Protein AF-0000000077865942 (afdb_homodimer)

Solvent-accessible surface area (backbone atoms only — not comparable to full-atom values): 15542 Å² total; per-residue (Å²): 122,74,64,60,64,56,53,68,54,56,72,50,73,40,56,52,68,50,48,70,41,84,55,58,48,69,40,52,70,56,39,45,49,36,36,54,62,50,52,51,47,50,51,50,49,53,51,40,46,70,75,26,71,81,25,15,29,37,36,20,41,37,56,70,21,42,73,45,50,44,43,92,43,74,46,62,40,40,76,58,32,48,61,47,18,65,58,27,64,72,38,56,82,53,40,72,39,80,77,55,6,34,65,48,54,28,34,38,51,47,66,35,53,50,46,32,49,53,42,53,55,67,40,89,78,50,76,50,45,79,35,43,45,68,47,37,60,57,61,42,46,77,77,81,123,122,75,64,61,63,57,54,68,56,57,70,50,72,40,55,53,72,49,48,69,41,83,56,59,48,70,41,51,70,56,42,45,50,37,36,54,62,50,52,50,46,49,53,50,50,52,50,40,46,68,75,26,71,80,26,15,30,37,37,20,42,38,57,70,20,43,74,44,49,44,43,93,44,75,45,62,38,39,78,58,31,48,60,46,19,65,59,28,62,72,37,56,82,52,40,71,39,79,77,55,6,34,64,47,54,30,33,40,54,46,67,36,52,52,49,32,48,52,42,54,54,68,39,90,79,50,76,50,44,80,33,44,44,66,48,38,58,57,61,42,46,77,76,80,126

InterPro domains:
  IPR036291 NAD(P)-binding domain superfamily [SSF51735] (16-135)
  IPR051207 Mitochondrial Complex I NDUFA9 Subunit [PTHR12126] (16-139)

pLDDT: mean 87.63, std 17.22, range [27.77, 98.94]

Radius of gyration: 22.08 Å; Cα contacts (8 Å, |Δi|>4): 457; chains: 2; bounding box: 59×63×53 Å

Organism: Lupinus albus (NCBI:txid3870)

Structure (mmCIF, N/CA/C/O backbone):
data_AF-0000000077865942-model_v1
#
loop_
_entity.id
_entity.type
_entity.pdbx_description
1 polymer 'Putative NAD(P)-binding domain-containing protein'
#
loop_
_atom_site.group_PDB
_atom_site.id
_atom_site.type_symbol
_atom_site.label_atom_id
_atom_site.label_alt_id
_atom_site.label_comp_id
_atom_site.label_asym_id
_atom_site.label_entity_id
_atom_site.label_seq_id
_atom_site.pdbx_PDB_ins_code
_atom_site.Cartn_x
_atom_site.Cartn_y
_atom_site.Cartn_z
_atom_site.occupancy
_atom_site.B_iso_or_equiv
_atom_site.auth_seq_id
_atom_site.auth_comp_id
_atom_site.auth_asym_id
_atom_site.auth_atom_id
_atom_site.pdbx_PDB_model_num
ATOM 1 N N . MET A 1 1 ? 36.188 -4.43 26.156 1 27.77 1 MET A N 1
ATOM 2 C CA . MET A 1 1 ? 36.219 -4.73 24.734 1 27.77 1 MET A CA 1
ATOM 3 C C . MET A 1 1 ? 35.031 -5.602 24.344 1 27.77 1 MET A C 1
ATOM 5 O O . MET A 1 1 ? 34.688 -5.73 23.156 1 27.77 1 MET A O 1
ATOM 9 N N . THR A 1 2 ? 34.656 -6.656 25.062 1 35.38 2 THR A N 1
ATOM 10 C CA . THR A 1 2 ? 33.5 -7.504 24.891 1 35.38 2 THR A CA 1
ATOM 11 C C . THR A 1 2 ? 32.219 -6.672 24.953 1 35.38 2 THR A C 1
ATOM 13 O O . THR A 1 2 ? 31.188 -7.051 24.391 1 35.38 2 THR A O 1
ATOM 16 N N . ASP A 1 3 ? 32.156 -5.637 25.766 1 38.84 3 ASP A N 1
ATOM 17 C CA . ASP A 1 3 ? 30.922 -4.871 26 1 38.84 3 ASP A CA 1
ATOM 18 C C . ASP A 1 3 ? 30.484 -4.117 24.75 1 38.84 3 ASP A C 1
ATOM 20 O O . ASP A 1 3 ? 29.312 -3.756 24.625 1 38.84 3 ASP A O 1
ATOM 24 N N . GLY A 1 4 ? 31.359 -3.623 23.906 1 36.22 4 GLY A N 1
ATOM 25 C CA . GLY A 1 4 ? 30.984 -2.859 22.734 1 36.22 4 GLY A CA 1
ATOM 26 C C . GLY A 1 4 ? 30.203 -3.67 21.719 1 36.22 4 GLY A C 1
ATOM 27 O O . GLY A 1 4 ? 29.5 -3.109 20.875 1 36.22 4 GLY A O 1
ATOM 28 N N . CYS A 1 5 ? 30.578 -4.941 21.359 1 39.78 5 CYS A N 1
ATOM 29 C CA . CYS A 1 5 ? 29.781 -5.777 20.469 1 39.78 5 CYS A CA 1
ATOM 30 C C . CYS A 1 5 ? 28.375 -5.988 21.031 1 39.78 5 CYS A C 1
ATOM 32 O O . CYS A 1 5 ? 27.422 -6.148 20.281 1 39.78 5 CYS A O 1
ATOM 34 N N . GLN A 1 6 ? 28.172 -6.211 22.375 1 37.69 6 GLN A N 1
ATOM 35 C CA . GLN A 1 6 ? 26.844 -6.363 22.953 1 37.69 6 GLN A CA 1
ATOM 36 C C . GLN A 1 6 ? 26.016 -5.086 22.797 1 37.69 6 GLN A C 1
ATOM 38 O O . GLN A 1 6 ? 24.797 -5.141 22.625 1 37.69 6 GLN A O 1
ATOM 43 N N . SER A 1 7 ? 26.516 -3.881 22.922 1 39.06 7 SER A N 1
ATOM 44 C CA . SER A 1 7 ? 25.781 -2.625 22.875 1 39.06 7 SER A CA 1
ATOM 45 C C . SER A 1 7 ? 25.312 -2.32 21.453 1 39.06 7 SER A C 1
ATOM 47 O O . SER A 1 7 ? 24.203 -1.825 21.25 1 39.06 7 SER A O 1
ATOM 49 N N . GLN A 1 8 ? 26.281 -2.361 20.391 1 38.66 8 GLN A N 1
ATOM 50 C CA . GLN A 1 8 ? 25.719 -2.127 19.062 1 38.66 8 GLN A CA 1
ATOM 51 C C . GLN A 1 8 ? 24.688 -3.189 18.688 1 38.66 8 GLN A C 1
ATOM 53 O O . GLN A 1 8 ? 24 -3.07 17.672 1 38.66 8 GLN A O 1
ATOM 58 N N . LYS A 1 9 ? 24.859 -4.355 19.078 1 41.69 9 LYS A N 1
ATOM 59 C CA . LYS A 1 9 ? 23.891 -5.434 18.969 1 41.69 9 LYS A CA 1
ATOM 60 C C . LYS A 1 9 ? 22.516 -4.996 19.484 1 41.69 9 LYS A C 1
ATOM 62 O O . LYS A 1 9 ? 21.484 -5.5 19.031 1 41.69 9 LYS A O 1
ATOM 67 N N . LEU A 1 10 ? 22.438 -4.332 20.609 1 42.84 10 LEU A N 1
ATOM 68 C CA . LEU A 1 10 ? 21.172 -4.039 21.281 1 42.84 10 LEU A CA 1
ATOM 69 C C . LEU A 1 10 ? 20.281 -3.172 20.391 1 42.84 10 LEU A C 1
ATOM 71 O O . LEU A 1 10 ? 19.062 -3.318 20.406 1 42.84 10 LEU A O 1
ATOM 75 N N . ASN A 1 11 ? 20.875 -2.078 19.75 1 45.16 11 ASN A N 1
ATOM 76 C CA . ASN A 1 11 ? 19.922 -1.113 19.203 1 45.16 11 ASN A CA 1
ATOM 77 C C . ASN A 1 11 ? 19.312 -1.601 17.891 1 45.16 11 ASN A C 1
ATOM 79 O O . ASN A 1 11 ? 18.625 -0.844 17.203 1 45.16 11 ASN A O 1
ATOM 83 N N . CYS A 1 12 ? 19.969 -2.574 17.281 1 52.22 12 CYS A N 1
ATOM 84 C CA . CYS A 1 12 ? 19.281 -3.143 16.125 1 52.22 12 CYS A CA 1
ATOM 85 C C . CYS A 1 12 ? 18 -3.852 16.547 1 52.22 12 CYS A C 1
ATOM 87 O O . CYS A 1 12 ? 18 -5.059 16.797 1 52.22 12 CYS A O 1
ATOM 89 N N . PHE A 1 13 ? 17.094 -3.209 17.047 1 53 13 PHE A N 1
ATOM 90 C CA . PHE A 1 13 ? 15.836 -3.705 17.609 1 53 13 PHE A CA 1
ATOM 91 C C . PHE A 1 13 ? 15.117 -4.613 16.625 1 53 13 PHE A C 1
ATOM 93 O O . PHE A 1 13 ? 14.672 -5.703 16.984 1 53 13 PHE A O 1
ATOM 100 N N . MET A 1 14 ? 14.992 -4.16 15.352 1 62.06 14 MET A N 1
ATOM 101 C CA . MET A 1 14 ? 14.219 -5.059 14.5 1 62.06 14 MET A CA 1
ATOM 102 C C . MET A 1 14 ? 15.008 -5.422 13.242 1 62.06 14 MET A C 1
ATOM 104 O O . MET A 1 14 ? 15.258 -4.562 12.391 1 62.06 14 MET A O 1
ATOM 108 N N . CYS A 1 15 ? 15.703 -6.422 13.297 1 77.31 15 CYS A N 1
ATOM 109 C CA . CYS A 1 15 ? 16.344 -6.984 12.117 1 77.31 15 CYS A CA 1
ATOM 110 C C . CYS A 1 15 ? 15.305 -7.625 11.195 1 77.31 15 CYS A C 1
ATOM 112 O O . CYS A 1 15 ? 14.586 -8.547 11.602 1 77.31 15 CYS A O 1
ATOM 114 N N . VAL A 1 16 ? 15.156 -7.02 10.031 1 85.06 16 VAL A N 1
ATOM 115 C CA . VAL A 1 16 ? 14.227 -7.566 9.047 1 85.06 16 VAL A CA 1
ATOM 116 C C . VAL A 1 16 ? 14.977 -8.484 8.086 1 85.06 16 VAL A C 1
ATOM 118 O O . VAL A 1 16 ? 15.805 -8.031 7.293 1 85.06 16 VAL A O 1
ATOM 121 N N . LYS A 1 17 ? 14.719 -9.742 8.141 1 86.94 17 LYS A N 1
ATOM 122 C CA . LYS A 1 17 ? 15.406 -10.742 7.32 1 86.94 17 LYS A CA 1
ATOM 123 C C . LYS A 1 17 ? 14.703 -10.93 5.98 1 86.94 17 LYS A C 1
ATOM 125 O O . LYS A 1 17 ? 15.344 -11.25 4.977 1 86.94 17 LYS A O 1
ATOM 130 N N . ARG A 1 18 ? 13.445 -10.797 6.07 1 93.06 18 ARG A N 1
ATOM 131 C CA . ARG A 1 18 ? 12.641 -10.992 4.871 1 93.06 18 ARG A CA 1
ATOM 132 C C . ARG A 1 18 ? 11.672 -9.836 4.668 1 93.06 18 ARG A C 1
ATOM 134 O O . ARG A 1 18 ? 11.125 -9.297 5.637 1 93.06 18 ARG A O 1
ATOM 141 N N . PHE A 1 19 ? 11.469 -9.438 3.428 1 94.25 19 PHE A N 1
ATOM 142 C CA . PHE A 1 19 ? 10.531 -8.391 3.025 1 94.25 19 PHE A CA 1
ATOM 143 C C . PHE A 1 19 ? 9.68 -8.852 1.85 1 94.25 19 PHE A C 1
ATOM 145 O O . PHE A 1 19 ? 10.203 -9.109 0.761 1 94.25 19 PHE A O 1
ATOM 152 N N . VAL A 1 20 ? 8.383 -8.977 2.105 1 98.25 20 VAL A N 1
ATOM 153 C CA . VAL A 1 20 ? 7.449 -9.406 1.073 1 98.25 20 VAL A CA 1
ATOM 154 C C . VAL A 1 20 ? 6.641 -8.211 0.575 1 98.25 20 VAL A C 1
ATOM 156 O O . VAL A 1 20 ? 6.047 -7.48 1.372 1 98.25 20 VAL A O 1
ATOM 159 N N . TYR A 1 21 ? 6.719 -7.984 -0.693 1 98.69 21 TYR A N 1
ATOM 160 C CA . TYR A 1 21 ? 6.031 -6.871 -1.332 1 98.69 21 TYR A CA 1
ATOM 161 C C . TYR A 1 21 ? 4.984 -7.367 -2.322 1 98.69 21 TYR A C 1
ATOM 163 O O . TYR A 1 21 ? 5.289 -8.172 -3.205 1 98.69 21 TYR A O 1
ATOM 171 N N . ILE A 1 22 ? 3.697 -6.906 -2.094 1 98.75 22 ILE A N 1
ATOM 172 C CA . ILE A 1 22 ? 2.643 -7.219 -3.053 1 98.75 22 ILE A CA 1
ATOM 173 C C . ILE A 1 22 ? 2.658 -6.195 -4.188 1 98.75 22 ILE A C 1
ATOM 175 O O . ILE A 1 22 ? 2.211 -5.059 -4.012 1 98.75 22 ILE A O 1
ATOM 179 N N . SER A 1 23 ? 3.203 -6.527 -5.289 1 98.69 23 SER A N 1
ATOM 180 C CA . SER A 1 23 ? 3.197 -5.738 -6.52 1 98.69 23 SER A CA 1
ATOM 181 C C . SER A 1 23 ? 2 -6.09 -7.395 1 98.69 23 SER A C 1
ATOM 183 O O . SER A 1 23 ? 0.881 -6.238 -6.898 1 98.69 23 SER A O 1
ATOM 185 N N . ALA A 1 24 ? 2.197 -6.027 -8.695 1 98 24 ALA A N 1
ATOM 186 C CA . ALA A 1 24 ? 1.133 -6.332 -9.648 1 98 24 ALA A CA 1
ATOM 187 C C . ALA A 1 24 ? 1.698 -6.957 -10.922 1 98 24 ALA A C 1
ATOM 189 O O . ALA A 1 24 ? 2.828 -6.656 -11.312 1 98 24 ALA A O 1
ATOM 190 N N . ALA A 1 25 ? 0.885 -7.84 -11.5 1 96.25 25 ALA A N 1
ATOM 191 C CA . ALA A 1 25 ? 1.235 -8.336 -12.828 1 96.25 25 ALA A CA 1
ATOM 192 C C . ALA A 1 25 ? 1.258 -7.203 -13.852 1 96.25 25 ALA A C 1
ATOM 194 O O . ALA A 1 25 ? 0.535 -6.215 -13.703 1 96.25 25 ALA A O 1
ATOM 195 N N . ASP A 1 26 ? 2.158 -7.359 -14.773 1 91.81 26 ASP A N 1
ATOM 196 C CA . ASP A 1 26 ? 2.201 -6.441 -15.906 1 91.81 26 ASP A CA 1
ATOM 197 C C . ASP A 1 26 ? 1.139 -6.801 -16.953 1 91.81 26 ASP A C 1
ATOM 199 O O . ASP A 1 26 ? 1.226 -7.844 -17.594 1 91.81 26 ASP A O 1
ATOM 203 N N . PHE A 1 27 ? 0.147 -5.938 -17.125 1 90.19 27 PHE A N 1
ATOM 204 C CA . PHE A 1 27 ? -0.953 -6.234 -18.031 1 90.19 27 PHE A CA 1
ATOM 205 C C . PHE A 1 27 ? -0.735 -5.559 -19.391 1 90.19 27 PHE A C 1
ATOM 207 O O . PHE A 1 27 ? -1.681 -5.383 -20.156 1 90.19 27 PHE A O 1
ATOM 214 N N . GLY A 1 28 ? 0.46 -5.188 -19.609 1 88.06 28 GLY A N 1
ATOM 215 C CA . GLY A 1 28 ? 0.82 -4.652 -20.906 1 88.06 28 GLY A CA 1
ATOM 216 C C . GLY A 1 28 ? 0.218 -3.285 -21.188 1 88.06 28 GLY A C 1
ATOM 217 O O . GLY A 1 28 ? 0.601 -2.297 -20.547 1 88.06 28 GLY A O 1
ATOM 218 N N . VAL A 1 29 ? -0.838 -3.244 -21.969 1 82.75 29 VAL A N 1
ATOM 219 C CA . VAL A 1 29 ? -1.402 -1.982 -22.438 1 82.75 29 VAL A CA 1
ATOM 220 C C . VAL A 1 29 ? -2.053 -1.243 -21.266 1 82.75 29 VAL A C 1
ATOM 222 O O . VAL A 1 29 ? -2.104 -0.011 -21.266 1 82.75 29 VAL A O 1
ATOM 225 N N . ILE A 1 30 ? -2.48 -1.986 -20.312 1 82.31 30 ILE A N 1
ATOM 226 C CA . ILE A 1 30 ? -3.139 -1.395 -19.156 1 82.31 30 ILE A CA 1
ATOM 227 C C . ILE A 1 30 ? -2.145 -0.529 -18.375 1 82.31 30 ILE A C 1
ATOM 229 O O . ILE A 1 30 ? -2.535 0.44 -17.719 1 82.31 30 ILE A O 1
ATOM 233 N N . ASN A 1 31 ? -0.862 -0.82 -18.516 1 85.31 31 ASN A N 1
ATOM 234 C CA . ASN A 1 31 ? 0.176 -0.05 -17.828 1 85.31 31 ASN A CA 1
ATOM 235 C C . ASN A 1 31 ? 0.175 1.409 -18.281 1 85.31 31 ASN A C 1
ATOM 237 O O . ASN A 1 31 ? 0.546 2.299 -17.516 1 85.31 31 ASN A O 1
ATOM 241 N N . TYR A 1 32 ? -0.254 1.572 -19.484 1 83.19 32 TYR A N 1
ATOM 242 C CA . TYR A 1 32 ? -0.287 2.934 -20.016 1 83.19 32 TYR A CA 1
ATOM 243 C C . TYR A 1 32 ? -1.393 3.746 -19.344 1 83.19 32 TYR A C 1
ATOM 245 O O . TYR A 1 32 ? -1.242 4.949 -19.125 1 83.19 32 TYR A O 1
ATOM 253 N N . LEU A 1 33 ? -2.48 3.023 -19.016 1 85.31 33 LEU A N 1
ATOM 254 C CA . LEU A 1 33 ? -3.613 3.693 -18.375 1 85.31 33 LEU A CA 1
ATOM 255 C C . LEU A 1 33 ? -3.299 4.039 -16.922 1 85.31 33 LEU A C 1
ATOM 257 O O . LEU A 1 33 ? -3.768 5.055 -16.406 1 85.31 33 LEU A O 1
ATOM 261 N N . LEU A 1 34 ? -2.424 3.205 -16.359 1 89.94 34 LEU A N 1
ATOM 262 C CA . LEU A 1 34 ? -2.066 3.402 -14.953 1 89.94 34 LEU A CA 1
ATOM 263 C C . LEU A 1 34 ? -0.562 3.596 -14.797 1 89.94 34 LEU A C 1
ATOM 265 O O . LEU A 1 34 ? 0.07 2.938 -13.969 1 89.94 34 LEU A O 1
ATOM 269 N N . GLN A 1 35 ? -0.024 4.496 -15.445 1 88.38 35 GLN A N 1
ATOM 270 C CA . GLN A 1 35 ? 1.42 4.656 -15.578 1 88.38 35 GLN A CA 1
ATOM 271 C C . GLN A 1 35 ? 2.066 4.945 -14.227 1 88.38 35 GLN A C 1
ATOM 273 O O . GLN A 1 35 ? 3.059 4.312 -13.859 1 88.38 35 GLN A O 1
ATOM 278 N N . GLY A 1 36 ? 1.536 5.938 -13.508 1 88 36 GLY A N 1
ATOM 279 C CA . GLY A 1 36 ? 2.094 6.285 -12.211 1 88 36 GLY A CA 1
ATOM 280 C C . GLY A 1 36 ? 2.068 5.137 -11.227 1 88 36 GLY A C 1
ATOM 281 O O . GLY A 1 36 ? 3.021 4.938 -10.469 1 88 36 GLY A O 1
ATOM 282 N N . TYR A 1 37 ? 0.984 4.402 -11.227 1 90.94 37 TYR A N 1
ATOM 283 C CA . TYR A 1 37 ? 0.834 3.234 -10.367 1 90.94 37 TYR A CA 1
ATOM 284 C C . TYR A 1 37 ? 1.918 2.203 -10.656 1 90.94 37 TYR A C 1
ATOM 286 O O . TYR A 1 37 ? 2.633 1.773 -9.75 1 90.94 37 TYR A O 1
ATOM 294 N N . TYR A 1 38 ? 2.154 1.873 -11.891 1 94.38 38 TYR A N 1
ATOM 295 C CA . TYR A 1 38 ? 3.119 0.843 -12.266 1 94.38 38 TYR A CA 1
ATOM 296 C C . TYR A 1 38 ? 4.547 1.342 -12.078 1 94.38 38 TYR A C 1
ATOM 298 O O . TYR A 1 38 ? 5.434 0.578 -11.688 1 94.38 38 TYR A O 1
ATOM 306 N N . GLU A 1 39 ? 4.777 2.611 -12.344 1 92.69 39 GLU A N 1
ATOM 307 C CA . GLU A 1 39 ? 6.094 3.186 -12.086 1 92.69 39 GLU A CA 1
ATOM 308 C C . GLU A 1 39 ? 6.445 3.109 -10.602 1 92.69 39 GLU A C 1
ATOM 310 O O . GLU A 1 39 ? 7.578 2.771 -10.242 1 92.69 39 GLU A O 1
ATOM 315 N N . GLY A 1 40 ? 5.465 3.445 -9.781 1 93.38 40 GLY A N 1
ATOM 316 C CA . GLY A 1 40 ? 5.668 3.348 -8.352 1 93.38 40 GLY A CA 1
ATOM 317 C C . GLY A 1 40 ? 5.941 1.931 -7.879 1 93.38 40 GLY A C 1
ATOM 318 O O . GLY A 1 40 ? 6.855 1.7 -7.082 1 93.38 40 GLY A O 1
ATOM 319 N N . LYS A 1 41 ? 5.199 1.02 -8.359 1 97.19 41 LYS A N 1
ATOM 320 C CA . LYS A 1 41 ? 5.406 -0.379 -8 1 97.19 41 LYS A CA 1
ATOM 321 C C . LYS A 1 41 ? 6.781 -0.864 -8.453 1 97.19 41 LYS A C 1
ATOM 323 O O . LYS A 1 41 ? 7.492 -1.527 -7.691 1 97.19 41 LYS A O 1
ATOM 328 N N . ARG A 1 42 ? 7.254 -0.495 -9.656 1 97.06 42 ARG A N 1
ATOM 329 C CA . ARG A 1 42 ? 8.562 -0.899 -10.164 1 97.06 42 ARG A CA 1
ATOM 330 C C . ARG A 1 42 ? 9.68 -0.3 -9.32 1 97.06 42 ARG A C 1
ATOM 332 O O . ARG A 1 42 ? 10.688 -0.965 -9.055 1 97.06 42 ARG A O 1
ATOM 339 N N . ALA A 1 43 ? 9.523 0.91 -8.969 1 96.69 43 ALA A N 1
ATOM 340 C CA . ALA A 1 43 ? 10.516 1.555 -8.117 1 96.69 43 ALA A CA 1
ATOM 341 C C . ALA A 1 43 ? 10.648 0.833 -6.781 1 96.69 43 ALA A C 1
ATOM 343 O O . ALA A 1 43 ? 11.758 0.601 -6.297 1 96.69 43 ALA A O 1
ATOM 344 N N . ALA A 1 44 ? 9.523 0.467 -6.199 1 97.25 44 ALA A N 1
ATOM 345 C CA . ALA A 1 44 ? 9.539 -0.271 -4.938 1 97.25 44 ALA A CA 1
ATOM 346 C C . ALA A 1 44 ? 10.195 -1.638 -5.109 1 97.25 44 ALA A C 1
ATOM 348 O O . ALA A 1 44 ? 10.977 -2.066 -4.258 1 97.25 44 ALA A O 1
ATOM 349 N N . GLU A 1 45 ? 9.875 -2.301 -6.195 1 98.5 45 GLU A N 1
ATOM 350 C CA . GLU A 1 45 ? 10.492 -3.594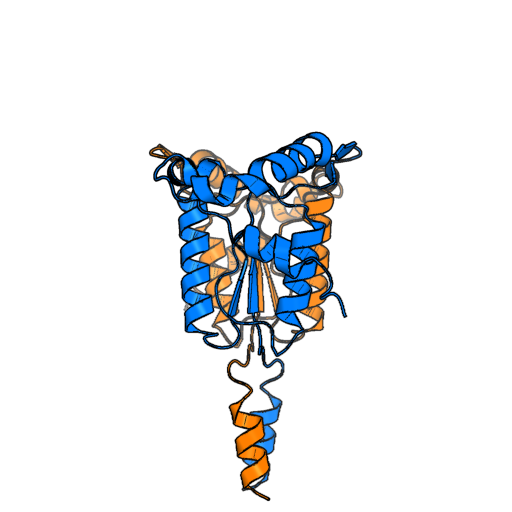 -6.473 1 98.5 45 GLU A CA 1
ATOM 351 C C . GLU A 1 45 ? 12.016 -3.477 -6.555 1 98.5 45 GLU A C 1
ATOM 353 O O . GLU A 1 45 ? 12.734 -4.301 -5.996 1 98.5 45 GLU A O 1
ATOM 358 N N . THR A 1 46 ? 12.469 -2.518 -7.297 1 98.12 46 THR A N 1
ATOM 359 C CA . THR A 1 46 ? 13.906 -2.307 -7.48 1 98.12 46 THR A CA 1
ATOM 360 C C . THR A 1 46 ? 14.594 -2.102 -6.137 1 98.12 46 THR A C 1
ATOM 362 O O . THR A 1 46 ? 15.625 -2.725 -5.859 1 98.12 46 THR A O 1
ATOM 365 N N . GLU A 1 47 ? 14 -1.242 -5.309 1 95.5 47 GLU A N 1
ATOM 366 C CA . GLU A 1 47 ? 14.594 -0.99 -3.996 1 95.5 47 GLU A CA 1
ATOM 367 C C . GLU A 1 47 ? 14.602 -2.256 -3.143 1 95.5 47 GLU A C 1
ATOM 369 O O . GLU A 1 47 ? 15.586 -2.545 -2.465 1 95.5 47 GLU A O 1
ATOM 374 N N . LEU A 1 48 ? 13.547 -2.965 -3.172 1 95.94 48 LEU A N 1
ATOM 375 C CA . LEU A 1 48 ? 13.414 -4.172 -2.365 1 95.94 48 LEU A CA 1
ATOM 376 C C . LEU A 1 48 ? 14.484 -5.199 -2.744 1 95.94 48 LEU A C 1
ATOM 378 O O . LEU A 1 48 ? 15.156 -5.754 -1.871 1 95.94 48 LEU A O 1
ATOM 382 N N . LEU A 1 49 ? 14.633 -5.445 -4.02 1 95.56 49 LEU A N 1
ATOM 383 C CA . LEU A 1 49 ? 15.57 -6.469 -4.469 1 95.56 49 LEU A CA 1
ATOM 384 C C . LEU A 1 49 ?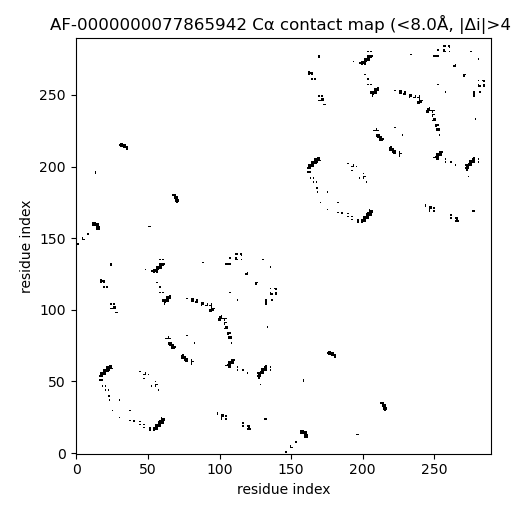 17 -6.043 -4.203 1 95.56 49 LEU A C 1
ATOM 386 O O . LEU A 1 49 ? 17.875 -6.883 -3.955 1 95.56 49 LEU A O 1
ATOM 390 N N . THR A 1 50 ? 17.281 -4.73 -4.25 1 94.69 50 THR A N 1
ATOM 391 C CA . THR A 1 50 ? 18.625 -4.207 -3.98 1 94.69 50 THR A CA 1
ATOM 392 C C . THR A 1 50 ? 18.953 -4.309 -2.494 1 94.69 50 THR A C 1
ATOM 394 O O . THR A 1 50 ? 20.062 -4.703 -2.129 1 94.69 50 THR A O 1
ATOM 397 N N . LYS A 1 51 ? 18 -4.074 -1.646 1 90.5 51 LYS A N 1
ATOM 398 C CA . LYS A 1 51 ? 18.25 -3.979 -0.212 1 90.5 51 LYS A CA 1
ATOM 399 C C . LYS A 1 51 ? 18.078 -5.336 0.467 1 90.5 51 LYS A C 1
ATOM 401 O O . LYS A 1 51 ? 18.641 -5.574 1.535 1 90.5 51 LYS A O 1
ATOM 406 N N . PHE A 1 52 ? 17.328 -6.191 -0.166 1 91.5 52 PHE A N 1
ATOM 407 C CA . PHE A 1 52 ? 17.094 -7.527 0.359 1 91.5 52 PHE A CA 1
ATOM 408 C C . PHE A 1 52 ? 17.406 -8.586 -0.687 1 91.5 52 PHE A C 1
ATOM 410 O O . PHE A 1 52 ? 16.547 -9.375 -1.072 1 91.5 52 PHE A O 1
ATOM 417 N N . PRO A 1 53 ? 18.656 -8.695 -1.049 1 92.12 53 PRO A N 1
ATOM 418 C CA . PRO A 1 53 ? 19 -9.594 -2.152 1 92.12 53 PRO A CA 1
ATOM 419 C C . PRO A 1 53 ? 18.734 -11.055 -1.825 1 92.12 53 PRO A C 1
ATOM 421 O O . PRO A 1 53 ? 18.453 -11.852 -2.725 1 92.12 53 PRO A O 1
ATOM 424 N N . HIS A 1 54 ? 18.688 -11.43 -0.584 1 91.56 54 HIS A N 1
ATOM 425 C CA . HIS A 1 54 ? 18.516 -12.836 -0.237 1 91.56 54 HIS A CA 1
ATOM 426 C C . HIS A 1 54 ? 17.219 -13.062 0.52 1 91.56 54 HIS A C 1
ATOM 428 O O . HIS A 1 54 ? 16.922 -14.188 0.936 1 91.56 54 HIS A O 1
ATOM 434 N N . GLY A 1 55 ? 16.422 -12.008 0.672 1 94.25 55 GLY A N 1
ATOM 435 C CA . GLY A 1 55 ? 15.219 -12.141 1.479 1 94.25 55 GLY A CA 1
ATOM 436 C C . GLY A 1 55 ? 14.047 -11.352 0.933 1 94.25 55 GLY A C 1
ATOM 437 O O . GLY A 1 55 ? 12.953 -11.375 1.505 1 94.25 55 GLY A O 1
ATOM 438 N N . GLY A 1 56 ? 14.297 -10.656 -0.22 1 97.12 56 GLY A N 1
ATOM 439 C CA . GLY A 1 56 ? 13.219 -9.898 -0.837 1 97.12 56 GLY A CA 1
ATOM 440 C C . GLY A 1 56 ? 12.344 -10.75 -1.741 1 97.12 56 GLY A C 1
ATOM 441 O O . GLY A 1 56 ? 12.852 -11.5 -2.578 1 97.12 56 GLY A O 1
ATOM 442 N N . ILE A 1 57 ? 10.977 -10.695 -1.506 1 98.75 57 ILE A N 1
ATOM 443 C CA . ILE A 1 57 ? 10.008 -11.43 -2.32 1 98.75 57 ILE A CA 1
ATOM 444 C C . ILE A 1 57 ? 8.969 -10.461 -2.883 1 98.75 57 ILE A C 1
ATOM 446 O O . ILE A 1 57 ? 8.414 -9.648 -2.146 1 98.75 57 ILE A O 1
ATOM 450 N N . ILE A 1 58 ? 8.852 -10.539 -4.156 1 98.94 58 ILE A N 1
ATOM 451 C CA . ILE A 1 58 ? 7.855 -9.727 -4.848 1 98.94 58 ILE A CA 1
ATOM 452 C C . ILE A 1 58 ? 6.758 -10.633 -5.41 1 98.94 58 ILE A C 1
ATOM 454 O O . ILE A 1 58 ? 7.027 -11.508 -6.23 1 98.94 58 ILE A O 1
ATOM 458 N N . LEU A 1 59 ? 5.512 -10.438 -4.91 1 98.94 59 LEU A N 1
ATOM 459 C CA . LEU A 1 59 ? 4.363 -11.117 -5.5 1 98.94 59 LEU A CA 1
ATOM 460 C C . LEU A 1 59 ? 3.715 -10.258 -6.578 1 98.94 59 LEU A C 1
ATOM 462 O O . LEU A 1 59 ? 3.436 -9.078 -6.352 1 98.94 59 LEU A O 1
ATOM 466 N N . ARG A 1 60 ? 3.535 -10.82 -7.746 1 98.75 60 ARG A N 1
ATOM 467 C CA . ARG A 1 60 ? 2.867 -10.125 -8.844 1 98.75 60 ARG A CA 1
ATOM 468 C C . ARG A 1 60 ? 1.542 -10.797 -9.188 1 98.75 60 ARG A C 1
ATOM 470 O O . ARG A 1 60 ? 1.412 -11.414 -10.242 1 98.75 60 ARG A O 1
ATOM 477 N N . PRO A 1 61 ? 0.538 -10.641 -8.359 1 98.62 61 PRO A N 1
ATOM 478 C CA . PRO A 1 61 ? -0.789 -11.164 -8.695 1 98.62 61 PRO A CA 1
ATOM 479 C C . PRO A 1 61 ? -1.447 -10.406 -9.852 1 98.62 61 PRO A C 1
ATOM 481 O O . PRO A 1 61 ? -1.096 -9.258 -10.125 1 98.62 61 PRO A O 1
ATOM 484 N N . GLY A 1 62 ? -2.363 -11.148 -10.539 1 96.19 62 GLY A N 1
ATOM 485 C CA . GLY A 1 62 ? -3.336 -10.453 -11.359 1 96.19 62 GLY A CA 1
ATOM 486 C C . GLY A 1 62 ? -4.449 -9.812 -10.555 1 96.19 62 GLY A C 1
ATOM 487 O O . GLY A 1 62 ? -4.238 -9.398 -9.414 1 96.19 62 GLY A O 1
ATOM 488 N N . PHE A 1 63 ? -5.543 -9.711 -11.156 1 96.25 63 PHE A N 1
ATOM 489 C CA . PHE A 1 63 ? -6.699 -9.227 -10.406 1 96.25 63 PHE A CA 1
ATOM 490 C C . PHE A 1 63 ? -6.973 -10.117 -9.203 1 96.25 63 PHE A C 1
ATOM 492 O O . PHE A 1 63 ? -7.039 -11.344 -9.328 1 96.25 63 PHE A O 1
ATOM 499 N N . ILE A 1 64 ? -7.035 -9.523 -8.047 1 98.44 64 ILE A N 1
ATOM 500 C CA . ILE A 1 64 ? -7.316 -10.266 -6.816 1 98.44 64 ILE A CA 1
ATOM 501 C C . ILE A 1 64 ? -8.82 -10.234 -6.535 1 98.44 64 ILE A C 1
ATOM 503 O O . ILE A 1 64 ? -9.438 -9.172 -6.516 1 98.44 64 ILE A O 1
ATOM 507 N N . TYR A 1 65 ? -9.336 -11.43 -6.348 1 98.31 65 TYR A N 1
ATOM 508 C CA . TYR A 1 65 ? -10.773 -11.469 -6.074 1 98.31 65 TYR A CA 1
ATOM 509 C C . TYR A 1 65 ? -11.047 -12.117 -4.723 1 98.31 65 TYR A C 1
ATOM 511 O O . TYR A 1 65 ? -10.219 -12.859 -4.199 1 98.31 65 TYR A O 1
ATOM 519 N N . GLY A 1 66 ? -11.977 -11.875 -4.133 1 97.31 66 GLY A N 1
ATOM 520 C CA . GLY A 1 66 ? -12.602 -12.312 -2.895 1 97.31 66 GLY A CA 1
ATOM 521 C C . GLY A 1 66 ? -13.938 -11.641 -2.629 1 97.31 66 GLY A C 1
ATOM 522 O O . GLY A 1 66 ? -14.672 -11.312 -3.562 1 97.31 66 GLY A O 1
ATOM 523 N N . THR A 1 67 ? -14.336 -11.617 -1.362 1 95.38 67 THR A N 1
ATOM 524 C CA . THR A 1 67 ? -15.523 -10.852 -0.989 1 95.38 67 THR A CA 1
ATOM 525 C C . THR A 1 67 ? -15.141 -9.453 -0.521 1 95.38 67 THR A C 1
ATOM 527 O O . THR A 1 67 ? -14.406 -9.297 0.455 1 95.38 67 THR A O 1
ATOM 530 N N . ARG A 1 68 ? -15.562 -8.477 -1.318 1 91.62 68 ARG A N 1
ATOM 531 C CA . ARG A 1 68 ? -15.289 -7.086 -0.965 1 91.62 68 ARG A CA 1
ATOM 532 C C . ARG A 1 68 ? -16.406 -6.5 -0.109 1 91.62 68 ARG A C 1
ATOM 534 O O . ARG A 1 68 ? -17.594 -6.719 -0.391 1 91.62 68 ARG A O 1
ATOM 541 N N . SER A 1 69 ? -16.031 -5.934 0.978 1 88.12 69 SER A N 1
ATOM 542 C CA . SER A 1 69 ? -17.016 -5.238 1.804 1 88.12 69 SER A CA 1
ATOM 543 C C . SER A 1 69 ? -17.094 -3.758 1.441 1 88.12 69 SER A C 1
ATOM 545 O O . SER A 1 69 ? -16.078 -3.047 1.497 1 88.12 69 SER A O 1
ATOM 547 N N . VAL A 1 70 ? -18.25 -3.318 0.991 1 85 70 VAL A N 1
ATOM 548 C CA . VAL A 1 70 ? -18.531 -1.919 0.686 1 85 70 VAL A CA 1
ATOM 549 C C . VAL A 1 70 ? -19.734 -1.441 1.495 1 85 70 VAL A C 1
ATOM 551 O O . VAL A 1 70 ? -20.875 -1.793 1.188 1 85 70 VAL A O 1
ATOM 554 N N . GLY A 1 71 ? -19.453 -0.643 2.539 1 82.31 71 GLY A N 1
ATOM 555 C CA . GLY A 1 71 ? -20.531 -0.35 3.473 1 82.31 71 GLY A CA 1
ATOM 556 C C . GLY A 1 71 ? -21.109 -1.591 4.117 1 82.31 71 GLY A C 1
ATOM 557 O O . GLY A 1 71 ? -20.375 -2.412 4.672 1 82.31 71 GLY A O 1
ATOM 558 N N . SER A 1 72 ? -22.391 -1.652 3.941 1 84.5 72 SER A N 1
ATOM 559 C CA . SER A 1 72 ? -23.062 -2.82 4.512 1 84.5 72 SER A CA 1
ATOM 560 C C . SER A 1 72 ? -23.141 -3.959 3.498 1 84.5 72 SER A C 1
ATOM 562 O O . SER A 1 72 ? -23.562 -5.066 3.834 1 84.5 72 SER A O 1
ATOM 564 N N . ALA A 1 73 ? -22.734 -3.688 2.301 1 90.81 73 ALA A N 1
ATOM 565 C CA . ALA A 1 73 ? -22.875 -4.676 1.235 1 90.81 73 ALA A CA 1
ATOM 566 C C . ALA A 1 73 ? -21.609 -5.523 1.095 1 90.81 73 ALA A C 1
ATOM 568 O O . ALA A 1 73 ? -20.5 -5.016 1.243 1 90.81 73 ALA A O 1
ATOM 569 N N . LYS A 1 74 ? -21.797 -6.758 0.908 1 93.12 74 LYS A N 1
ATOM 570 C CA . LYS A 1 74 ? -20.734 -7.695 0.555 1 93.12 74 LYS A CA 1
ATOM 571 C C . LYS A 1 74 ? -20.797 -8.07 -0.922 1 93.12 74 LYS A C 1
ATOM 573 O O . LYS A 1 74 ? -21.828 -8.578 -1.394 1 93.12 74 LYS A O 1
ATOM 578 N N . ILE A 1 75 ? -19.75 -7.75 -1.661 1 94.06 75 ILE A N 1
ATOM 579 C CA . ILE A 1 75 ? -19.703 -8.023 -3.094 1 94.06 75 ILE A CA 1
ATOM 580 C C . ILE A 1 75 ? -18.812 -9.227 -3.365 1 94.06 75 ILE A C 1
ATOM 582 O O . ILE A 1 75 ? -17.578 -9.148 -3.227 1 94.06 75 ILE A O 1
ATOM 586 N N . PRO A 1 76 ? -19.375 -10.352 -3.689 1 96.88 76 PRO A N 1
ATOM 587 C CA . PRO A 1 76 ? -18.578 -11.547 -3.975 1 96.88 76 PRO A CA 1
ATOM 588 C C . PRO A 1 76 ? -17.922 -11.5 -5.352 1 96.88 76 PRO A C 1
ATOM 590 O O . PRO A 1 76 ? -18.5 -11.969 -6.336 1 96.88 76 PRO A O 1
ATOM 593 N N . LEU A 1 77 ? -16.719 -11.078 -5.441 1 97.56 77 LEU A N 1
ATOM 594 C CA . LEU A 1 77 ? -16 -10.945 -6.707 1 97.56 77 LEU A CA 1
ATOM 595 C C . LEU A 1 77 ? -15.602 -12.305 -7.254 1 97.56 77 LEU A C 1
ATOM 597 O O . LEU A 1 77 ? -15.234 -12.43 -8.422 1 97.56 77 LEU A O 1
ATOM 601 N N . GLY A 1 78 ? -15.672 -13.273 -6.395 1 98 78 GLY A N 1
ATOM 602 C CA . GLY A 1 78 ? -15.367 -14.633 -6.812 1 98 78 GLY A CA 1
ATOM 603 C C . GLY A 1 78 ? -16.297 -15.148 -7.887 1 98 78 GLY A C 1
ATOM 604 O O . GLY A 1 78 ? -15.969 -16.094 -8.602 1 98 78 GLY A O 1
ATOM 605 N N . VAL A 1 79 ? -17.5 -14.609 -7.973 1 98.12 79 VAL A N 1
ATOM 606 C CA . VAL A 1 79 ? -18.469 -15.039 -8.977 1 98.12 79 VAL A CA 1
ATOM 607 C C . VAL A 1 79 ? -17.891 -14.867 -10.375 1 98.12 79 VAL A C 1
ATOM 609 O O . VAL A 1 79 ? -18.141 -15.672 -11.266 1 98.12 79 VAL A O 1
ATOM 612 N N . ILE A 1 80 ? -17.031 -13.844 -10.531 1 97.94 80 ILE A N 1
ATOM 613 C CA . ILE A 1 80 ? -16.391 -13.586 -11.812 1 97.94 80 ILE A CA 1
ATOM 614 C C . ILE A 1 80 ? -14.945 -14.086 -11.773 1 97.94 80 ILE A C 1
ATOM 616 O O . ILE A 1 80 ? -14.492 -14.766 -12.695 1 97.94 80 ILE A O 1
ATOM 620 N N . GLY A 1 81 ? -14.281 -13.82 -10.672 1 98.12 81 GLY A N 1
ATOM 621 C CA . GLY A 1 81 ? -12.859 -14.102 -10.562 1 98.12 81 GLY A CA 1
ATOM 622 C C . GLY A 1 81 ? -12.539 -15.586 -10.609 1 98.12 81 GLY A C 1
ATOM 623 O O . GLY A 1 81 ? -11.562 -15.992 -11.242 1 98.12 81 GLY A O 1
ATOM 624 N N . SER A 1 82 ? -13.359 -16.391 -9.969 1 98.12 82 SER A N 1
ATOM 625 C CA . SER A 1 82 ? -13.039 -17.812 -9.852 1 98.12 82 SER A CA 1
ATOM 626 C C . SER A 1 82 ? -13.156 -18.516 -11.203 1 98.12 82 SER A C 1
ATOM 628 O O . SER A 1 82 ? -12.234 -19.219 -11.625 1 98.12 82 SER A O 1
ATOM 630 N N . PRO A 1 83 ? -14.273 -18.375 -11.953 1 97.88 83 PRO A N 1
ATOM 631 C CA . PRO A 1 83 ? -14.336 -19.031 -13.273 1 97.88 83 PRO A CA 1
ATOM 632 C C . PRO A 1 83 ? -13.266 -18.516 -14.234 1 97.88 83 PRO A C 1
ATOM 634 O O . PRO A 1 83 ? -12.711 -19.281 -15.016 1 97.88 83 PRO A O 1
ATOM 637 N N . LEU A 1 84 ? -12.961 -17.219 -14.172 1 97.5 84 LEU A N 1
ATOM 638 C CA . LEU A 1 84 ? -11.914 -16.656 -15.023 1 97.5 84 LEU A CA 1
ATOM 639 C C . LEU A 1 84 ? -10.555 -17.25 -14.664 1 97.5 84 LEU A C 1
ATOM 641 O O . LEU A 1 84 ? -9.75 -17.547 -15.555 1 97.5 84 LEU A O 1
ATOM 645 N N . GLU A 1 85 ? -10.297 -17.359 -13.367 1 97.81 85 GLU A N 1
ATOM 646 C CA . GLU A 1 85 ? -9.062 -18.016 -12.93 1 97.81 85 GLU A CA 1
ATOM 647 C C . GLU A 1 85 ? -8.969 -19.438 -13.484 1 97.81 85 GLU A C 1
ATOM 649 O O . GLU A 1 85 ? -7.922 -19.844 -13.992 1 97.81 85 GLU A O 1
ATOM 654 N N . MET A 1 86 ? -10.07 -20.203 -13.383 1 96.62 86 MET A N 1
ATOM 655 C CA . MET A 1 86 ? -10.094 -21.594 -13.836 1 96.62 86 MET A CA 1
ATOM 656 C C . MET A 1 86 ? -9.766 -21.688 -15.32 1 96.62 86 MET A C 1
ATOM 658 O O . MET A 1 86 ? -9.016 -22.562 -15.742 1 96.62 86 MET A O 1
ATOM 662 N N . VAL A 1 87 ? -10.266 -20.797 -16.078 1 95.62 87 VAL A N 1
ATOM 663 C CA . VAL A 1 87 ? -10.086 -20.828 -17.516 1 95.62 87 VAL A CA 1
ATOM 664 C C . VAL A 1 87 ? -8.68 -20.359 -17.875 1 95.62 87 VAL A C 1
ATOM 666 O O . VAL A 1 87 ? -7.969 -21.016 -18.641 1 95.62 87 VAL A O 1
ATOM 669 N N . LEU A 1 88 ? -8.25 -19.328 -17.281 1 95.12 88 LEU A N 1
ATOM 670 C CA . LEU A 1 88 ? -7.027 -18.656 -17.719 1 95.12 88 LEU A CA 1
ATOM 671 C C . LEU A 1 88 ? -5.797 -19.344 -17.141 1 95.12 88 LEU A C 1
ATOM 673 O O . LEU A 1 88 ? -4.68 -19.156 -17.625 1 95.12 88 LEU A O 1
ATOM 677 N N . GLN A 1 89 ? -5.996 -20.062 -16.031 1 92.81 89 GLN A N 1
ATOM 678 C CA . GLN A 1 89 ? -4.844 -20.75 -15.453 1 92.81 89 GLN A CA 1
ATOM 679 C C . GLN A 1 89 ? -4.238 -21.75 -16.438 1 92.81 89 GLN A C 1
ATOM 681 O O . GLN A 1 89 ? -3.057 -22.078 -16.344 1 92.81 89 GLN A O 1
ATOM 686 N N . HIS A 1 90 ? -5.004 -22.156 -17.375 1 90.19 90 HIS A N 1
ATOM 687 C CA . HIS A 1 90 ? -4.547 -23.125 -18.375 1 90.19 90 HIS A CA 1
ATOM 688 C C . HIS A 1 90 ? -4.035 -22.422 -19.625 1 90.19 90 HIS A C 1
ATOM 690 O O . HIS A 1 90 ? -3.568 -23.078 -20.562 1 90.19 90 HIS A O 1
ATOM 696 N N . ALA A 1 91 ? -4.078 -21.156 -19.609 1 88 91 ALA A N 1
ATOM 697 C CA . ALA A 1 91 ? -3.67 -20.406 -20.797 1 88 91 ALA A CA 1
ATOM 698 C C . ALA A 1 91 ? -2.225 -19.922 -20.672 1 88 91 ALA A C 1
ATOM 700 O O . ALA A 1 91 ? -1.789 -19.031 -21.406 1 88 91 ALA A O 1
ATOM 701 N N . LYS A 1 92 ? -1.524 -20.469 -19.766 1 84.62 92 LYS A N 1
ATOM 702 C CA . LYS A 1 92 ? -0.155 -20.047 -19.484 1 84.62 92 LYS A CA 1
ATOM 703 C C . LYS A 1 92 ? 0.695 -20.062 -20.75 1 84.62 92 LYS A C 1
ATOM 705 O O . LYS A 1 92 ? 1.458 -19.125 -21 1 84.62 92 LYS A O 1
ATOM 710 N N . PRO A 1 93 ? 0.581 -21.031 -21.641 1 83.88 93 PRO A N 1
ATOM 7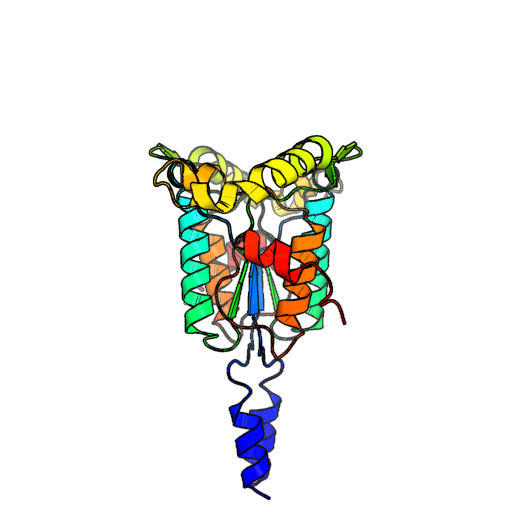11 C CA . PRO A 1 93 ? 1.409 -21 -22.844 1 83.88 93 PRO A CA 1
ATOM 712 C C . PRO A 1 93 ? 1.144 -19.781 -23.719 1 83.88 93 PRO A C 1
ATOM 714 O O . PRO A 1 93 ? 2.035 -19.328 -24.438 1 83.88 93 PRO A O 1
ATOM 717 N N . LEU A 1 94 ? -0.076 -19.25 -23.594 1 84.31 94 LEU A N 1
ATOM 718 C CA . LEU A 1 94 ? -0.449 -18.094 -24.391 1 84.31 94 LEU A CA 1
ATOM 719 C C . LEU A 1 94 ? 0.037 -16.797 -23.734 1 84.31 94 LEU A C 1
ATOM 721 O O . LEU A 1 94 ? 0.081 -15.75 -24.391 1 84.31 94 LEU A O 1
ATOM 725 N N . SER A 1 95 ? 0.381 -16.953 -22.5 1 78.12 95 SER A N 1
ATOM 726 C CA . SER A 1 95 ? 0.776 -15.773 -21.75 1 78.12 95 SER A CA 1
ATOM 727 C C . SER A 1 95 ? 2.102 -15.211 -22.25 1 78.12 95 SER A C 1
ATOM 729 O O . SER A 1 95 ? 2.449 -14.07 -21.953 1 78.12 95 SER A O 1
ATOM 731 N N . GLN A 1 96 ? 2.727 -15.977 -23.094 1 78.06 96 GLN A N 1
ATOM 732 C CA . GLN A 1 96 ? 4.027 -15.562 -23.609 1 78.06 96 GLN A CA 1
ATOM 733 C C . GLN A 1 96 ? 3.877 -14.766 -24.906 1 78.06 96 GLN A C 1
ATOM 735 O O . GLN A 1 96 ? 4.855 -14.227 -25.422 1 78.06 96 GLN A O 1
ATOM 740 N N . ILE A 1 97 ? 2.633 -14.727 -25.453 1 83.31 97 ILE A N 1
ATOM 741 C CA . ILE A 1 97 ? 2.387 -13.969 -26.672 1 83.31 97 ILE A CA 1
ATOM 742 C C . ILE A 1 97 ? 2.404 -12.477 -26.359 1 83.31 97 ILE A C 1
ATOM 744 O O . ILE A 1 97 ? 1.606 -11.992 -25.562 1 83.31 97 ILE A O 1
ATOM 748 N N . PRO A 1 98 ? 3.301 -11.789 -27.078 1 80.12 98 PRO A N 1
ATOM 749 C CA . PRO A 1 98 ? 3.377 -10.352 -26.812 1 80.12 98 PRO A CA 1
ATOM 750 C C . PRO A 1 98 ? 2.029 -9.648 -26.969 1 80.12 98 PRO A C 1
ATOM 752 O O . PRO A 1 98 ? 1.197 -10.078 -27.781 1 80.12 98 PRO A O 1
ATOM 755 N N . LEU A 1 99 ? 1.707 -8.656 -26.219 1 79.25 99 LEU A N 1
ATOM 756 C CA . LEU A 1 99 ? 0.534 -7.793 -26.234 1 79.25 99 LEU A CA 1
ATOM 757 C C . LEU A 1 99 ? -0.69 -8.523 -25.703 1 79.25 99 LEU A C 1
ATOM 759 O O . LEU A 1 99 ? -1.451 -7.965 -24.906 1 79.25 99 LEU A O 1
ATOM 763 N N . VAL A 1 100 ? -0.866 -9.836 -26.094 1 84.75 100 VAL A N 1
ATOM 764 C CA . VAL A 1 100 ? -2.041 -10.602 -25.688 1 84.75 100 VAL A CA 1
ATOM 765 C C . VAL A 1 100 ? -1.771 -11.281 -24.344 1 84.75 100 VAL A C 1
ATOM 767 O O . VAL A 1 100 ? -2.652 -11.352 -23.484 1 84.75 100 VAL A O 1
ATOM 770 N N . GLY A 1 101 ? -0.577 -11.758 -24.203 1 88.31 101 GLY A N 1
ATOM 771 C CA . GLY A 1 101 ? -0.188 -12.547 -23.047 1 88.31 101 GLY A CA 1
ATOM 772 C C . GLY A 1 101 ? -0.49 -11.859 -21.734 1 88.31 101 GLY A C 1
ATOM 773 O O . GLY A 1 101 ? -1.168 -12.422 -20.875 1 88.31 101 GLY A O 1
ATOM 774 N N . PRO A 1 102 ? -0.07 -10.711 -21.641 1 88.56 102 PRO A N 1
ATOM 775 C CA . PRO A 1 102 ? -0.298 -9.984 -20.391 1 88.56 102 PRO A CA 1
ATOM 776 C C . PRO A 1 102 ? -1.778 -9.883 -20.031 1 88.56 102 PRO A C 1
ATOM 778 O O . PRO A 1 102 ? -2.133 -9.891 -18.844 1 88.56 102 PRO A O 1
ATOM 781 N N . LEU A 1 103 ? -2.605 -9.859 -20.984 1 89 103 LEU A N 1
ATOM 782 C CA . LEU A 1 103 ? -4.039 -9.719 -20.75 1 89 103 LEU A CA 1
ATOM 783 C C . LEU A 1 103 ? -4.645 -11.039 -20.281 1 89 103 LEU A C 1
ATOM 785 O O . LEU A 1 103 ? -5.762 -11.062 -19.766 1 89 103 LEU A O 1
ATOM 789 N N . LEU A 1 104 ? -3.896 -12.07 -20.469 1 92.38 104 LEU A N 1
ATOM 790 C CA . LEU A 1 104 ? -4.406 -13.398 -20.125 1 92.38 104 LEU A CA 1
ATOM 791 C C . LEU A 1 104 ? -3.936 -13.82 -18.734 1 92.38 104 LEU A C 1
ATOM 793 O O . LEU A 1 104 ? -4.121 -14.969 -18.344 1 92.38 104 LEU A O 1
ATOM 797 N N . THR A 1 105 ? -3.352 -12.875 -17.984 1 94.69 105 THR A N 1
ATOM 798 C CA . THR A 1 105 ? -2.982 -13.172 -16.609 1 94.69 105 THR A CA 1
ATOM 799 C C . THR A 1 105 ? -4.219 -13.508 -15.781 1 94.69 105 THR A C 1
ATOM 801 O O . THR A 1 105 ? -5.16 -12.711 -15.711 1 94.69 105 THR A O 1
ATOM 804 N N . PRO A 1 106 ? -4.273 -14.656 -15.164 1 96.62 106 PRO A N 1
ATOM 805 C CA . PRO A 1 106 ? -5.484 -15.023 -14.422 1 96.62 106 PRO A CA 1
ATOM 806 C C . PRO A 1 106 ? -5.656 -14.219 -13.133 1 96.62 106 PRO A C 1
ATOM 808 O O . PRO A 1 106 ? -4.668 -13.82 -12.508 1 96.62 106 PRO A O 1
ATOM 811 N N . PRO A 1 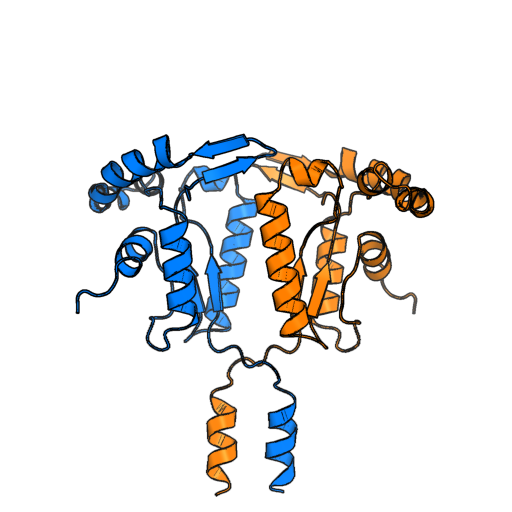107 ? -6.949 -13.984 -12.828 1 97.88 107 PRO A N 1
ATOM 812 C CA . PRO A 1 107 ? -7.176 -13.523 -11.461 1 97.88 107 PRO A CA 1
ATOM 813 C C . PRO A 1 107 ? -6.785 -14.555 -10.406 1 97.88 107 PRO A C 1
ATOM 815 O O . PRO A 1 107 ? -6.539 -15.719 -10.742 1 97.88 107 PRO A O 1
ATOM 818 N N . VAL A 1 108 ? -6.621 -14.117 -9.242 1 98.75 108 VAL A N 1
ATOM 819 C CA . VAL A 1 108 ? -6.219 -15.016 -8.164 1 98.75 108 VAL A CA 1
ATOM 820 C C . VAL A 1 108 ? -7.004 -14.695 -6.898 1 98.75 108 VAL A C 1
ATOM 822 O O . VAL A 1 108 ? -7.293 -13.531 -6.621 1 98.75 108 VAL A O 1
ATOM 825 N N . ASN A 1 109 ? -7.383 -15.727 -6.195 1 98.75 109 ASN A N 1
ATOM 826 C CA . ASN A 1 109 ? -8.109 -15.555 -4.941 1 98.75 109 ASN A CA 1
ATOM 827 C C . ASN A 1 109 ? -7.254 -14.859 -3.889 1 98.75 109 ASN A C 1
ATOM 829 O O . ASN A 1 109 ? -6.074 -15.172 -3.736 1 98.75 109 ASN A O 1
ATOM 833 N N . VAL A 1 110 ? -7.871 -13.969 -3.105 1 98.25 110 VAL A N 1
ATOM 834 C CA . VAL A 1 110 ? -7.188 -13.18 -2.086 1 98.25 110 VAL A CA 1
ATOM 835 C C . VAL A 1 110 ? -6.566 -14.109 -1.045 1 98.25 110 VAL A C 1
ATOM 837 O O . VAL A 1 110 ? -5.496 -13.82 -0.505 1 98.25 110 VAL A O 1
ATOM 840 N N . THR A 1 111 ? -7.176 -15.219 -0.776 1 98.19 111 THR A N 1
ATOM 841 C CA . THR A 1 111 ? -6.656 -16.156 0.218 1 98.19 111 THR A CA 1
ATOM 842 C C . THR A 1 111 ? -5.34 -16.766 -0.255 1 98.19 111 THR A C 1
ATOM 844 O O . THR A 1 111 ? -4.438 -17.016 0.548 1 98.19 111 THR A O 1
ATOM 847 N N . ALA A 1 112 ? -5.242 -17.016 -1.513 1 98.62 112 ALA A N 1
ATOM 848 C CA . ALA A 1 112 ? -3.992 -17.547 -2.061 1 98.62 112 ALA A CA 1
ATOM 849 C C . ALA A 1 112 ? -2.861 -16.531 -1.916 1 98.62 112 ALA A C 1
ATOM 851 O O . ALA A 1 112 ? -1.754 -16.875 -1.501 1 98.62 112 ALA A O 1
ATOM 852 N N . VAL A 1 113 ? -3.15 -15.312 -2.221 1 98.81 113 VAL A N 1
ATOM 853 C CA . VAL A 1 113 ? -2.152 -14.258 -2.105 1 98.81 113 VAL A CA 1
ATOM 854 C C . VAL A 1 113 ? -1.692 -14.141 -0.654 1 98.81 113 VAL A C 1
ATOM 856 O O . VAL A 1 113 ? -0.491 -14.086 -0.379 1 98.81 113 VAL A O 1
ATOM 859 N N . ALA A 1 114 ? -2.646 -14.133 0.24 1 98.06 114 ALA A N 1
ATOM 860 C CA . ALA A 1 114 ? -2.332 -14 1.66 1 98.06 114 ALA A CA 1
ATOM 861 C C . ALA A 1 114 ? -1.485 -15.172 2.148 1 98.06 114 ALA A C 1
ATOM 863 O O . ALA A 1 114 ? -0.506 -14.977 2.873 1 98.06 114 ALA A O 1
ATOM 864 N N . LYS A 1 115 ? -1.84 -16.328 1.749 1 98.44 115 LYS A N 1
ATOM 865 C CA . LYS A 1 115 ? -1.105 -17.531 2.156 1 98.44 115 LYS A CA 1
ATOM 866 C C . LYS A 1 115 ? 0.343 -17.469 1.681 1 98.44 115 LYS A C 1
ATOM 868 O O . LYS A 1 115 ? 1.266 -17.75 2.449 1 98.44 115 LYS A O 1
ATOM 873 N N . VAL A 1 116 ? 0.53 -17.125 0.485 1 98.81 116 VAL A N 1
ATOM 874 C CA . VAL A 1 116 ? 1.879 -17.094 -0.071 1 98.81 116 VAL A CA 1
ATOM 875 C C . VAL A 1 116 ? 2.676 -15.961 0.567 1 98.81 116 VAL A C 1
ATOM 877 O O . VAL A 1 116 ? 3.869 -16.109 0.844 1 98.81 116 VAL A O 1
ATOM 880 N N . ALA A 1 117 ? 2.025 -14.844 0.798 1 98.75 117 ALA A N 1
ATOM 881 C CA . ALA A 1 117 ? 2.701 -13.734 1.472 1 98.75 117 ALA A CA 1
ATOM 882 C C . ALA A 1 117 ? 3.193 -14.156 2.854 1 98.75 117 ALA A C 1
ATOM 884 O O . ALA A 1 117 ? 4.344 -13.891 3.217 1 98.75 117 ALA A O 1
ATOM 885 N N . VAL A 1 118 ? 2.354 -14.836 3.607 1 97.94 118 VAL A N 1
ATOM 886 C CA . VAL A 1 118 ? 2.723 -15.281 4.949 1 97.94 118 VAL A CA 1
ATOM 887 C C . VAL A 1 118 ? 3.844 -16.312 4.863 1 97.94 118 VAL A C 1
ATOM 889 O O . VAL A 1 118 ? 4.828 -16.234 5.598 1 97.94 118 VAL A O 1
ATOM 892 N N . ARG A 1 119 ? 3.688 -17.234 3.955 1 98.25 119 ARG A N 1
ATOM 893 C CA . ARG A 1 119 ? 4.719 -18.25 3.791 1 98.25 119 ARG A CA 1
ATOM 894 C C . ARG A 1 119 ? 6.059 -17.625 3.426 1 98.25 119 ARG A C 1
ATOM 896 O O . ARG A 1 119 ? 7.09 -17.953 4.008 1 98.25 119 ARG A O 1
ATOM 903 N N . ALA A 1 120 ? 6.008 -16.719 2.496 1 98.31 120 ALA A N 1
ATOM 904 C CA . ALA A 1 120 ? 7.227 -16.047 2.037 1 98.31 120 ALA A CA 1
ATOM 905 C C . ALA A 1 120 ? 7.879 -15.258 3.168 1 98.31 120 ALA A C 1
ATOM 907 O O . ALA A 1 120 ? 9.109 -15.156 3.23 1 98.31 120 ALA A O 1
ATOM 908 N N . ALA A 1 121 ? 7.117 -14.734 3.996 1 96.38 121 ALA A N 1
ATOM 909 C CA . ALA A 1 121 ? 7.625 -13.906 5.086 1 96.38 121 ALA A CA 1
ATOM 910 C C . ALA A 1 121 ? 8.18 -14.758 6.215 1 96.38 121 ALA A C 1
ATOM 912 O O . ALA A 1 121 ? 9.062 -14.32 6.965 1 96.38 121 ALA A O 1
ATOM 913 N N . THR A 1 122 ? 7.754 -16.047 6.348 1 95.94 122 THR A N 1
ATOM 914 C CA . THR A 1 122 ? 8.039 -16.766 7.582 1 95.94 122 THR A CA 1
ATOM 915 C C . THR A 1 122 ? 8.859 -18.016 7.301 1 95.94 122 THR A C 1
ATOM 917 O O . THR A 1 122 ? 9.5 -18.562 8.203 1 95.94 122 THR A O 1
ATOM 920 N N . ASP A 1 123 ? 8.75 -18.562 6.109 1 96.25 123 ASP A N 1
ATOM 921 C CA . ASP A 1 123 ? 9.523 -19.75 5.711 1 96.25 123 ASP A CA 1
ATOM 922 C C . ASP A 1 123 ? 10.938 -19.359 5.285 1 96.25 123 ASP A C 1
ATOM 924 O O . ASP A 1 123 ? 11.125 -18.734 4.234 1 96.25 123 ASP A O 1
ATOM 928 N N . PRO A 1 124 ? 11.945 -19.75 6.027 1 93 124 PRO A N 1
ATOM 929 C CA . PRO A 1 124 ? 13.305 -19.297 5.734 1 93 124 PRO A CA 1
ATOM 930 C C . PRO A 1 124 ? 13.852 -19.859 4.43 1 93 124 PRO A C 1
ATOM 932 O O . PRO A 1 124 ? 14.844 -19.359 3.9 1 93 124 PRO A O 1
ATOM 935 N N . VAL A 1 125 ? 13.195 -20.875 3.904 1 95.25 125 VAL A N 1
ATOM 936 C CA . VAL A 1 125 ? 13.734 -21.453 2.676 1 95.25 125 VAL A CA 1
ATOM 937 C C . VAL A 1 125 ? 12.883 -21.031 1.485 1 95.25 125 VAL A C 1
ATOM 939 O O . VAL A 1 125 ? 13.141 -21.438 0.351 1 95.25 125 VAL A O 1
ATOM 942 N N . PHE A 1 126 ? 11.883 -20.266 1.702 1 97.25 126 PHE A N 1
ATOM 943 C CA . PHE A 1 126 ? 11.164 -19.719 0.561 1 97.25 126 PHE A CA 1
ATOM 944 C C . PHE A 1 126 ? 12.102 -18.906 -0.321 1 97.25 126 PHE A C 1
ATOM 946 O O . PHE A 1 126 ? 12.844 -18.047 0.173 1 97.25 126 PHE A O 1
ATOM 953 N N . PRO A 1 127 ? 12.117 -19.188 -1.593 1 97.06 127 PRO A N 1
ATOM 954 C CA . PRO A 1 127 ? 13.109 -18.531 -2.441 1 97.06 127 PRO A CA 1
ATOM 955 C C . PRO A 1 127 ? 12.859 -17.031 -2.59 1 97.06 127 PRO A C 1
ATOM 957 O O . PRO A 1 127 ? 11.703 -16.594 -2.693 1 97.06 127 PRO A O 1
ATOM 960 N N . PRO A 1 128 ? 13.93 -16.219 -2.568 1 97.69 128 PRO A N 1
ATOM 961 C CA . PRO A 1 128 ? 13.781 -14.805 -2.887 1 97.69 128 PRO A CA 1
ATOM 962 C C . PRO A 1 128 ? 13.469 -14.555 -4.359 1 97.69 128 PRO A C 1
ATOM 964 O O . PRO A 1 128 ? 13.648 -15.453 -5.191 1 97.69 128 PRO A O 1
ATOM 967 N N . GLY A 1 129 ? 13.031 -13.352 -4.664 1 98.31 129 GLY A N 1
ATOM 968 C CA . GLY A 1 129 ? 12.789 -12.992 -6.051 1 98.31 129 GLY A CA 1
ATOM 969 C C . GLY A 1 129 ? 11.32 -12.758 -6.359 1 98.31 129 GLY A C 1
ATOM 970 O O . GLY A 1 129 ? 10.539 -12.422 -5.465 1 98.31 129 GLY A O 1
ATOM 971 N N . VAL A 1 130 ? 10.977 -12.867 -7.605 1 98.69 130 VAL A N 1
ATOM 972 C CA . VAL A 1 130 ? 9.648 -12.539 -8.109 1 98.69 130 VAL A CA 1
ATOM 973 C C . VAL A 1 130 ? 8.805 -13.812 -8.211 1 98.69 130 VAL A C 1
ATOM 975 O O . VAL A 1 130 ? 9.273 -14.836 -8.711 1 98.69 130 VAL A O 1
ATOM 978 N N . VAL A 1 131 ? 7.641 -13.773 -7.715 1 98.56 131 VAL A N 1
ATOM 979 C CA . VAL A 1 131 ? 6.637 -14.82 -7.836 1 98.56 131 VAL A CA 1
ATOM 980 C C . VAL A 1 131 ? 5.438 -14.305 -8.633 1 98.56 131 VAL A C 1
ATOM 982 O O . VAL A 1 131 ? 4.68 -13.461 -8.148 1 98.56 131 VAL A O 1
ATOM 985 N N . ASP A 1 132 ? 5.297 -14.836 -9.844 1 97.12 132 ASP A N 1
ATOM 986 C CA . ASP A 1 132 ? 4.164 -14.406 -10.664 1 97.12 132 ASP A CA 1
ATOM 987 C C . ASP A 1 132 ? 2.883 -15.125 -10.242 1 97.12 132 ASP A C 1
ATOM 989 O O . ASP A 1 132 ? 2.869 -15.859 -9.25 1 97.12 132 ASP A O 1
ATOM 993 N N . VAL A 1 133 ? 1.808 -14.875 -10.984 1 97.56 133 VAL A N 1
ATOM 994 C CA . VAL A 1 133 ? 0.503 -15.383 -10.57 1 97.56 133 VAL A CA 1
ATOM 995 C C . VAL A 1 133 ? 0.514 -16.906 -10.578 1 97.56 133 VAL A C 1
ATOM 997 O O . VAL A 1 133 ? -0.122 -17.547 -9.734 1 97.56 133 VAL A O 1
ATOM 1000 N N . TYR A 1 134 ? 1.236 -17.5 -11.438 1 95.94 134 TYR A N 1
ATOM 1001 C CA . TYR A 1 134 ? 1.312 -18.953 -11.492 1 95.94 134 TYR A CA 1
ATOM 1002 C C . TYR A 1 134 ? 2.096 -19.5 -10.305 1 95.94 134 TYR A C 1
ATOM 1004 O O . TYR A 1 134 ? 1.738 -20.547 -9.742 1 95.94 134 TYR A O 1
ATOM 1012 N N . GLY A 1 135 ? 3.133 -18.797 -9.984 1 97.25 135 GLY A N 1
ATOM 1013 C CA . GLY A 1 135 ? 3.844 -19.141 -8.766 1 97.25 135 GLY A CA 1
ATOM 1014 C C . GLY A 1 135 ? 2.988 -19.016 -7.516 1 97.25 135 GLY A C 1
ATOM 1015 O O . GLY A 1 135 ? 3.055 -19.859 -6.617 1 97.25 135 GLY A O 1
ATOM 1016 N N . ILE A 1 136 ? 2.199 -17.969 -7.449 1 98.62 136 ILE A N 1
ATOM 1017 C CA . ILE A 1 136 ? 1.307 -17.766 -6.312 1 98.62 136 ILE A CA 1
ATOM 1018 C C . ILE A 1 136 ? 0.327 -18.938 -6.215 1 98.62 136 ILE A C 1
ATOM 1020 O O . ILE A 1 136 ? 0.104 -19.484 -5.133 1 98.62 136 ILE A O 1
ATOM 1024 N N . GLN A 1 137 ? -0.194 -19.328 -7.301 1 96.94 137 GLN A N 1
ATOM 1025 C CA . GLN A 1 137 ? -1.125 -20.453 -7.328 1 96.94 137 GLN A CA 1
ATOM 1026 C C . GLN A 1 137 ? -0.437 -21.75 -6.902 1 96.94 137 GLN A C 1
ATOM 1028 O O . GLN A 1 137 ? -0.998 -22.531 -6.137 1 96.94 137 GLN A O 1
ATOM 1033 N N . ARG A 1 138 ? 0.77 -21.922 -7.309 1 96.19 138 ARG A N 1
ATOM 1034 C CA . ARG A 1 138 ? 1.521 -23.125 -6.984 1 96.19 138 ARG A CA 1
ATOM 1035 C C . ARG A 1 138 ? 1.875 -23.172 -5.5 1 96.19 138 ARG A C 1
ATOM 1037 O O . ARG A 1 138 ? 1.701 -24.203 -4.844 1 96.19 138 ARG A O 1
ATOM 1044 N N . TYR A 1 139 ? 2.334 -22.062 -4.977 1 97.5 139 TYR A N 1
ATOM 1045 C CA . TYR A 1 139 ? 2.818 -22.031 -3.604 1 97.5 139 TYR A CA 1
ATOM 1046 C C . TYR A 1 139 ? 1.658 -22 -2.615 1 97.5 139 TYR A C 1
ATOM 1048 O O . TYR A 1 139 ? 1.848 -22.234 -1.419 1 97.5 139 TYR A O 1
ATOM 1056 N N . SER A 1 140 ? 0.483 -21.625 -3.096 1 96.56 140 SER A N 1
ATOM 1057 C CA . SER A 1 140 ? -0.656 -21.516 -2.191 1 96.56 140 SER A CA 1
ATOM 1058 C C . SER A 1 140 ? -1.166 -22.891 -1.771 1 96.56 140 SER A C 1
ATOM 1060 O O . SER A 1 140 ? -1.927 -23 -0.808 1 96.56 140 SER A O 1
ATOM 1062 N N . HIS A 1 141 ? -0.837 -23.891 -2.463 1 88.94 141 HIS A N 1
ATOM 1063 C CA . HIS A 1 141 ? -1.246 -25.25 -2.135 1 88.94 141 HIS A CA 1
ATOM 1064 C C . HIS A 1 141 ? -0.229 -25.922 -1.221 1 88.94 141 HIS A C 1
ATOM 1066 O O . HIS A 1 141 ? 0.979 -25.75 -1.396 1 88.94 141 HIS A O 1
ATOM 1072 N N . PRO A 1 142 ? -0.772 -26.422 -0.019 1 75 142 PRO A N 1
ATOM 1073 C CA . PRO A 1 142 ? 0.167 -27.125 0.856 1 75 142 PRO A CA 1
ATOM 1074 C C . PRO A 1 142 ? 0.996 -28.172 0.112 1 75 142 PRO A C 1
ATOM 1076 O O . PRO A 1 142 ? 0.506 -28.797 -0.834 1 75 142 PRO A O 1
ATOM 1079 N N . LYS A 1 143 ? 2.357 -28.109 0.261 1 60.22 143 LYS A N 1
ATOM 1080 C CA . LYS A 1 143 ? 3.188 -29.188 -0.283 1 60.22 143 LYS A CA 1
ATOM 1081 C C . LYS A 1 143 ? 2.639 -30.547 0.101 1 60.22 143 LYS A C 1
ATOM 1083 O O . LYS A 1 143 ? 2.258 -30.766 1.252 1 60.22 143 LYS A O 1
ATOM 1088 N N . SER A 1 144 ? 2.014 -31.234 -0.862 1 47.66 144 SER A N 1
ATOM 1089 C CA . SER A 1 144 ? 1.708 -32.625 -0.567 1 47.66 144 SER A CA 1
ATOM 1090 C C . SER A 1 144 ? 2.875 -33.312 0.138 1 47.66 144 SER A C 1
ATOM 1092 O O . SER A 1 144 ? 4.02 -33.219 -0.304 1 47.66 144 SER A O 1
ATOM 1094 N N . LYS A 1 145 ? 2.699 -33.375 1.509 1 43.56 145 LYS A N 1
ATOM 1095 C CA . LYS A 1 145 ? 3.574 -34.375 2.143 1 43.56 145 LYS A CA 1
ATOM 1096 C C . LYS A 1 145 ? 3.447 -35.719 1.472 1 43.56 145 LYS A C 1
ATOM 1098 O O . LYS A 1 145 ? 2.352 -36.125 1.074 1 43.56 145 LYS A O 1
ATOM 1103 N N . MET B 1 1 ? 35.406 -17.453 21.594 1 27.86 1 MET B N 1
ATOM 1104 C CA . MET B 1 1 ? 34.312 -16.797 22.297 1 27.86 1 MET B CA 1
ATOM 1105 C C . MET B 1 1 ? 33.969 -15.461 21.656 1 27.86 1 MET B C 1
ATOM 1107 O O . MET B 1 1 ? 32.875 -14.914 21.891 1 27.86 1 MET B O 1
ATOM 1111 N N . THR B 1 2 ? 34.906 -14.57 21.344 1 35.12 2 THR B N 1
ATOM 1112 C CA . THR B 1 2 ? 34.719 -13.305 20.641 1 35.12 2 THR B CA 1
ATOM 1113 C C . THR B 1 2 ? 34.094 -13.531 19.281 1 35.12 2 THR B C 1
ATOM 1115 O O . THR B 1 2 ? 33.438 -12.633 18.719 1 35.12 2 THR B O 1
ATOM 1118 N N . ASP B 1 3 ? 34.375 -14.617 18.578 1 38.25 3 ASP B N 1
ATOM 1119 C CA . ASP B 1 3 ? 33.938 -14.852 17.219 1 38.25 3 ASP B CA 1
ATOM 1120 C C . ASP B 1 3 ? 32.406 -15.016 17.156 1 38.25 3 ASP B C 1
ATOM 1122 O O . ASP B 1 3 ? 31.797 -14.867 16.109 1 38.25 3 ASP B O 1
ATOM 1126 N N . GLY B 1 4 ? 31.719 -15.57 18.125 1 35.59 4 GLY B N 1
ATOM 1127 C CA . GLY B 1 4 ? 30.281 -15.781 18.094 1 35.59 4 GLY B CA 1
ATOM 1128 C C . GLY B 1 4 ? 29.5 -14.484 18.062 1 35.59 4 GLY B C 1
ATOM 1129 O O . GLY B 1 4 ? 28.328 -14.484 17.688 1 35.59 4 GLY B O 1
ATOM 1130 N N . CYS B 1 5 ? 29.797 -13.43 18.859 1 39.5 5 CYS B N 1
ATOM 1131 C CA . CYS B 1 5 ? 29.125 -12.141 18.734 1 39.5 5 CYS B CA 1
ATOM 1132 C C . CYS B 1 5 ? 29.266 -11.578 17.328 1 39.5 5 CYS B C 1
ATOM 1134 O O . CYS B 1 5 ? 28.406 -10.844 16.859 1 39.5 5 CYS B O 1
ATOM 1136 N N . GLN B 1 6 ? 30.438 -11.656 16.641 1 38.12 6 GLN B N 1
ATOM 1137 C CA . GLN B 1 6 ? 30.609 -11.164 15.281 1 38.12 6 GLN B CA 1
ATOM 1138 C C . GLN B 1 6 ? 29.703 -11.922 14.305 1 38.12 6 GLN B C 1
ATOM 1140 O O . GLN B 1 6 ? 29.219 -11.352 13.32 1 38.12 6 GLN B O 1
ATOM 1145 N N . SER B 1 7 ? 29.484 -13.227 14.352 1 39 7 SER B N 1
ATOM 1146 C CA . SER B 1 7 ? 28.703 -14.023 13.406 1 39 7 SER B CA 1
ATOM 1147 C C . SER B 1 7 ? 27.219 -13.734 13.531 1 39 7 SER B C 1
ATOM 1149 O O . SER B 1 7 ? 26.5 -13.688 12.531 1 39 7 SER B O 1
ATOM 1151 N N . GLN B 1 8 ? 26.594 -13.812 14.812 1 38.56 8 GLN B N 1
ATOM 1152 C CA . GLN B 1 8 ? 25.188 -13.453 14.852 1 38.56 8 GLN B CA 1
ATOM 1153 C C . GLN B 1 8 ? 24.969 -12.008 14.406 1 38.56 8 GLN B C 1
ATOM 1155 O O . GLN B 1 8 ? 23.828 -11.562 14.25 1 38.56 8 GLN B O 1
ATOM 1160 N N . LYS B 1 9 ? 25.797 -11.117 14.688 1 41.41 9 LYS B N 1
ATOM 1161 C CA . LYS B 1 9 ? 25.828 -9.75 14.188 1 41.41 9 LYS B CA 1
ATOM 1162 C C . LYS B 1 9 ? 25.672 -9.711 12.672 1 41.41 9 LYS B C 1
ATOM 1164 O O . LYS B 1 9 ? 25.172 -8.734 12.117 1 41.41 9 LYS B O 1
ATOM 1169 N N . LEU B 1 10 ? 26.344 -10.539 11.906 1 42.78 10 LEU B N 1
ATOM 1170 C CA . LEU B 1 10 ? 26.422 -10.445 10.453 1 42.78 10 LEU B CA 1
ATOM 1171 C C . LEU B 1 10 ? 25.031 -10.609 9.836 1 42.78 10 LEU B C 1
ATOM 1173 O O . LEU B 1 10 ? 24.734 -10 8.805 1 42.78 10 LEU B O 1
ATOM 1177 N N . ASN B 1 11 ? 24.234 -11.641 10.336 1 45.19 11 ASN B N 1
ATOM 1178 C CA . ASN B 1 11 ? 23.094 -11.961 9.477 1 45.19 11 ASN B CA 1
ATOM 1179 C C . ASN B 1 11 ? 21.969 -10.938 9.625 1 45.19 11 ASN B C 1
ATOM 1181 O O . ASN B 1 11 ? 20.859 -11.148 9.125 1 45.19 11 ASN B O 1
ATOM 1185 N N . CYS B 1 12 ? 22.031 -10.203 10.727 1 52.22 12 CYS B N 1
ATOM 1186 C CA . CYS B 1 12 ? 21.062 -9.109 10.75 1 52.22 12 CYS B CA 1
ATOM 1187 C C . CYS B 1 12 ? 21.328 -8.109 9.625 1 52.22 12 CYS B C 1
ATOM 1189 O O . CYS B 1 12 ? 22.078 -7.145 9.812 1 52.22 12 CYS B O 1
ATOM 1191 N N . PHE B 1 13 ? 21.234 -8.453 8.453 1 53.09 13 PHE B N 1
ATOM 1192 C CA . PHE B 1 13 ? 21.562 -7.691 7.254 1 53.09 13 PHE B CA 1
ATOM 1193 C C . PHE B 1 13 ? 20.906 -6.316 7.281 1 53.09 13 PHE B C 1
ATOM 1195 O O . PHE B 1 13 ? 21.562 -5.305 7.027 1 53.09 13 PHE B O 1
ATOM 1202 N N . MET B 1 14 ? 19.562 -6.27 7.566 1 62.59 14 MET B N 1
ATOM 1203 C CA . MET B 1 14 ? 19.016 -4.922 7.488 1 62.59 14 MET B CA 1
ATOM 1204 C C . MET B 1 14 ? 18.266 -4.57 8.773 1 62.59 14 MET B C 1
ATOM 1206 O O . MET B 1 14 ? 17.266 -5.199 9.109 1 62.59 14 MET B O 1
ATOM 1210 N N . CYS B 1 15 ? 18.922 -3.984 9.633 1 77.31 15 CYS B N 1
ATOM 1211 C CA . CYS B 1 15 ? 18.281 -3.408 10.812 1 77.31 15 CYS B CA 1
ATOM 1212 C C . CYS B 1 15 ? 17.438 -2.201 10.43 1 77.31 15 CYS B C 1
ATOM 1214 O O . CYS B 1 15 ? 17.938 -1.228 9.875 1 77.31 15 CYS B O 1
ATOM 1216 N N . VAL B 1 16 ? 16.125 -2.367 10.609 1 85.06 16 VAL B N 1
ATOM 1217 C CA . VAL B 1 16 ? 15.211 -1.268 10.328 1 85.06 16 VAL B CA 1
ATOM 1218 C C . VAL B 1 16 ? 14.93 -0.49 11.609 1 85.06 16 VAL B C 1
ATOM 1220 O O . VAL B 1 16 ? 14.281 -1.005 12.531 1 85.06 16 VAL B O 1
ATOM 1223 N N . LYS B 1 17 ? 15.398 0.709 11.719 1 86.88 17 LYS B N 1
ATOM 1224 C CA . LYS B 1 17 ? 15.258 1.541 12.906 1 86.88 17 LYS B CA 1
ATOM 1225 C C . LYS B 1 17 ? 13.953 2.328 12.875 1 86.88 17 LYS B C 1
ATOM 1227 O O . LYS B 1 17 ? 13.375 2.631 13.922 1 86.88 17 LYS B O 1
ATOM 1232 N N . ARG B 1 18 ? 13.625 2.67 11.688 1 93 18 ARG B N 1
ATOM 1233 C CA . ARG B 1 18 ? 12.422 3.473 11.508 1 93 18 ARG B CA 1
ATOM 1234 C C . ARG B 1 18 ? 11.516 2.877 10.43 1 93 18 ARG B C 1
ATOM 1236 O O . ARG B 1 18 ? 12.008 2.354 9.43 1 93 18 ARG B O 1
ATOM 1243 N N . PHE B 1 19 ? 10.219 2.922 10.648 1 94.25 19 PHE B N 1
ATOM 1244 C CA . PHE B 1 19 ? 9.203 2.465 9.719 1 94.25 19 PHE B CA 1
ATOM 1245 C C . PHE B 1 19 ? 8.102 3.508 9.562 1 94.25 19 PHE B C 1
ATOM 1247 O O . PHE B 1 19 ? 7.391 3.818 10.523 1 94.25 19 PHE B O 1
ATOM 1254 N N . VAL B 1 20 ? 8.008 4.055 8.352 1 98.31 20 VAL B N 1
ATOM 1255 C CA . VAL B 1 20 ? 7 5.07 8.062 1 98.31 20 VAL B CA 1
ATOM 1256 C C . VAL B 1 20 ? 5.875 4.457 7.23 1 98.31 20 VAL B C 1
ATOM 1258 O O . VAL B 1 20 ? 6.125 3.832 6.195 1 98.31 20 VAL B O 1
ATOM 1261 N N . TYR B 1 21 ? 4.695 4.562 7.734 1 98.69 21 TYR B N 1
ATOM 1262 C CA . TYR B 1 21 ? 3.51 4.004 7.09 1 98.69 21 TYR B CA 1
ATOM 1263 C C . TYR B 1 21 ? 2.529 5.109 6.707 1 98.69 21 TYR B C 1
ATOM 1265 O O . TYR B 1 21 ? 2.148 5.93 7.543 1 98.69 21 TYR B O 1
ATOM 1273 N N . ILE B 1 22 ? 2.18 5.133 5.371 1 98.75 22 ILE B N 1
ATOM 1274 C CA . ILE B 1 22 ? 1.153 6.066 4.918 1 98.75 22 ILE B CA 1
ATOM 1275 C C . ILE B 1 22 ? -0.229 5.449 5.121 1 98.75 22 ILE B C 1
ATOM 1277 O O . ILE B 1 22 ? -0.641 4.57 4.359 1 98.75 22 ILE B O 1
ATOM 1281 N N . SER B 1 23 ? -0.908 5.824 6.129 1 98.69 23 SER B N 1
ATOM 1282 C CA . SER B 1 23 ? -2.289 5.449 6.414 1 98.69 23 SER B CA 1
ATOM 1283 C C . SER B 1 23 ? -3.268 6.449 5.805 1 98.69 23 SER B C 1
ATOM 1285 O O . SER B 1 23 ? -3.098 6.879 4.66 1 98.69 23 SER B O 1
ATOM 1287 N N . ALA B 1 24 ? -4.379 6.648 6.484 1 98 24 ALA B N 1
ATOM 1288 C CA . ALA B 1 24 ? -5.406 7.574 6.012 1 98 24 ALA B CA 1
ATOM 1289 C C . ALA B 1 24 ? -6.121 8.242 7.184 1 98 24 ALA B C 1
ATOM 1291 O O . ALA B 1 24 ? -6.262 7.648 8.258 1 98 24 ALA B O 1
ATOM 1292 N N . ALA B 1 25 ? -6.512 9.5 6.938 1 96.31 25 ALA B N 1
ATOM 1293 C CA . ALA B 1 25 ? -7.387 10.148 7.906 1 96.31 25 ALA B CA 1
ATOM 1294 C C . ALA B 1 25 ? -8.711 9.406 8.039 1 96.31 25 ALA B C 1
ATOM 1296 O O . ALA B 1 25 ? -9.172 8.773 7.082 1 96.31 25 ALA B O 1
ATOM 1297 N N . ASP B 1 26 ? -9.219 9.438 9.234 1 91.88 26 ASP B N 1
ATOM 1298 C CA . ASP B 1 26 ? -10.555 8.906 9.484 1 91.88 26 ASP B CA 1
ATOM 1299 C C . ASP B 1 26 ? -11.625 9.906 9.062 1 91.88 26 ASP B C 1
ATOM 1301 O O . ASP B 1 26 ? -11.766 10.969 9.68 1 91.88 26 ASP B O 1
ATOM 1305 N N . PHE B 1 27 ? -12.391 9.57 8.039 1 90.25 27 PHE B N 1
ATOM 1306 C CA . PHE B 1 27 ? -13.391 10.5 7.52 1 90.25 27 PHE B CA 1
ATOM 1307 C C . PHE B 1 27 ? -14.773 10.18 8.07 1 90.25 27 PHE B C 1
ATOM 1309 O O . PHE B 1 27 ? -15.789 10.594 7.508 1 90.25 27 PHE B O 1
ATOM 1316 N N . GLY B 1 28 ? -14.766 9.453 9.109 1 88.12 28 GLY B N 1
ATOM 1317 C CA . GLY B 1 28 ? -16.016 9.188 9.812 1 88.12 28 GLY B CA 1
ATOM 1318 C C . GLY B 1 28 ? -16.953 8.273 9.031 1 88.12 28 GLY B C 1
ATOM 1319 O O . GLY B 1 28 ? -16.656 7.09 8.852 1 88.12 28 GLY B O 1
ATOM 1320 N N . VAL B 1 29 ? -17.969 8.852 8.398 1 82.88 29 VAL B N 1
ATOM 1321 C CA . VAL B 1 29 ? -19.016 8.078 7.758 1 82.88 29 VAL B CA 1
ATOM 1322 C C . VAL B 1 29 ? -18.469 7.363 6.523 1 82.88 29 VAL B C 1
ATOM 1324 O O . VAL B 1 29 ? -18.922 6.277 6.168 1 82.88 29 VAL B O 1
ATOM 1327 N N . ILE B 1 30 ? -17.453 7.93 5.961 1 82.25 30 ILE B N 1
ATOM 1328 C CA . ILE B 1 30 ? -16.859 7.355 4.762 1 82.25 30 ILE B CA 1
ATOM 1329 C C . ILE B 1 30 ? -16.219 6.008 5.094 1 82.25 30 ILE B C 1
ATOM 1331 O O . ILE B 1 30 ? -16.141 5.125 4.234 1 82.25 30 ILE B O 1
ATOM 1335 N N . ASN B 1 31 ? -15.867 5.805 6.352 1 85.31 31 ASN B N 1
ATOM 1336 C CA . ASN B 1 31 ? -15.273 4.547 6.785 1 85.31 31 ASN B CA 1
ATOM 1337 C C . ASN B 1 31 ? -16.234 3.373 6.578 1 85.31 31 ASN B C 1
ATOM 1339 O O . ASN B 1 31 ? -15.789 2.244 6.355 1 85.31 31 ASN B O 1
ATOM 1343 N N . TYR B 1 32 ? -17.469 3.709 6.656 1 83.31 32 TYR B N 1
ATOM 1344 C CA . TYR B 1 32 ? -18.469 2.65 6.48 1 83.31 32 TYR B CA 1
ATOM 1345 C C . TYR B 1 32 ? -18.5 2.182 5.031 1 83.31 32 TYR B C 1
ATOM 1347 O O . TYR B 1 32 ? -18.734 1.002 4.762 1 83.31 32 TYR B O 1
ATOM 1355 N N . LEU B 1 33 ? -18.25 3.146 4.125 1 85.38 33 LEU B N 1
ATOM 1356 C CA . LEU B 1 33 ? -18.266 2.824 2.701 1 85.38 33 LEU B CA 1
ATOM 1357 C C . LEU B 1 33 ? -17.031 2.023 2.303 1 85.38 33 LEU B C 1
ATOM 1359 O O . LEU B 1 33 ? -17.109 1.169 1.417 1 85.38 33 LEU B O 1
ATOM 1363 N N . LEU B 1 34 ? -15.953 2.279 3.059 1 89.94 34 LEU B N 1
ATOM 1364 C CA . LEU B 1 34 ? -14.695 1.606 2.76 1 89.94 34 LEU B CA 1
ATOM 1365 C C . LEU B 1 34 ? -14.203 0.811 3.965 1 89.94 34 LEU B C 1
ATOM 1367 O O . LEU B 1 34 ? -13.047 0.931 4.363 1 89.94 34 LEU B O 1
ATOM 1371 N N . GLN B 1 35 ? -14.969 -0.03 4.465 1 88.38 35 GLN B N 1
ATOM 1372 C CA . GLN B 1 35 ? -14.734 -0.696 5.738 1 88.38 35 GLN B CA 1
ATOM 1373 C C . GLN B 1 35 ? -13.477 -1.559 5.688 1 88.38 35 GLN B C 1
ATOM 1375 O O . GLN B 1 35 ? -12.625 -1.475 6.574 1 88.38 35 GLN B O 1
ATOM 1380 N N . GLY B 1 36 ? -13.398 -2.428 4.672 1 87.88 36 GLY B N 1
ATOM 1381 C CA . GLY B 1 36 ? -12.234 -3.291 4.551 1 87.88 36 GLY B CA 1
ATOM 1382 C C . GLY B 1 36 ? -10.93 -2.525 4.43 1 87.88 36 GLY B C 1
ATOM 1383 O O . GLY B 1 36 ? -9.914 -2.92 5.008 1 87.88 36 GLY B O 1
ATOM 1384 N N . TYR B 1 37 ? -10.961 -1.449 3.67 1 90.88 37 TYR B N 1
ATOM 1385 C CA . TYR B 1 37 ? -9.805 -0.583 3.498 1 90.88 37 TYR B CA 1
ATOM 1386 C C . TYR B 1 37 ? -9.344 -0.013 4.836 1 90.88 37 TYR B C 1
ATOM 1388 O O . TYR B 1 37 ? -8.18 -0.147 5.207 1 90.88 37 TYR B O 1
ATOM 1396 N N . TYR B 1 38 ? -10.234 0.51 5.641 1 94.25 38 TYR B N 1
ATOM 1397 C CA . TYR B 1 38 ? -9.875 1.146 6.902 1 94.25 38 TYR B CA 1
ATOM 1398 C C . TYR B 1 38 ? -9.5 0.106 7.953 1 94.25 38 TYR B C 1
ATOM 1400 O O . TYR B 1 38 ? -8.609 0.335 8.773 1 94.25 38 TYR B O 1
ATOM 1408 N N . GLU B 1 39 ? -10.156 -1.038 7.926 1 92.56 39 GLU B N 1
ATOM 1409 C CA . GLU B 1 39 ? -9.773 -2.123 8.828 1 92.56 39 GLU B CA 1
ATOM 1410 C C . GLU B 1 39 ? -8.344 -2.58 8.555 1 92.56 39 GLU B C 1
ATOM 1412 O O . GLU B 1 39 ? -7.574 -2.812 9.492 1 92.56 39 GLU B O 1
ATOM 1417 N N . GLY B 1 40 ? -8.047 -2.715 7.285 1 93.31 40 GLY B N 1
ATOM 1418 C CA . GLY B 1 40 ? -6.688 -3.084 6.914 1 93.31 40 GLY B CA 1
ATOM 1419 C C . GLY B 1 40 ? -5.652 -2.061 7.34 1 93.31 40 GLY B C 1
ATOM 1420 O O . GLY B 1 40 ? -4.605 -2.418 7.883 1 93.31 40 GLY B O 1
ATOM 1421 N N . LYS B 1 41 ? -5.926 -0.835 7.121 1 97.19 41 LYS B N 1
ATOM 1422 C CA . LYS B 1 41 ? -5.008 0.225 7.527 1 97.19 41 LYS B CA 1
ATOM 1423 C C . LYS B 1 41 ? -4.824 0.243 9.039 1 97.19 41 LYS B C 1
ATOM 1425 O O . LYS B 1 41 ? -3.699 0.355 9.531 1 97.19 41 LYS B O 1
ATOM 1430 N N . ARG B 1 42 ? -5.887 0.05 9.844 1 97.06 42 ARG B N 1
ATOM 1431 C CA . ARG B 1 42 ? -5.805 0.037 11.297 1 97.06 42 ARG B CA 1
ATOM 1432 C C . ARG B 1 42 ? -4.977 -1.147 11.789 1 97.06 42 ARG B C 1
ATOM 1434 O O . ARG B 1 42 ? -4.199 -1.018 12.734 1 97.06 42 ARG B O 1
ATOM 1441 N N . ALA B 1 43 ? -5.188 -2.244 11.188 1 96.62 43 ALA B N 1
ATOM 1442 C CA . ALA B 1 43 ? -4.406 -3.424 11.555 1 96.62 43 ALA B CA 1
ATOM 1443 C C . ALA B 1 43 ? -2.916 -3.186 11.32 1 96.62 43 ALA B C 1
ATOM 1445 O O . ALA B 1 43 ? -2.086 -3.535 12.164 1 96.62 43 ALA B O 1
ATOM 1446 N N . ALA B 1 44 ? -2.586 -2.588 10.203 1 97.25 44 ALA B N 1
ATOM 1447 C CA . ALA B 1 44 ? -1.193 -2.271 9.898 1 97.25 44 ALA B CA 1
ATOM 1448 C C . ALA B 1 44 ? -0.628 -1.27 10.898 1 97.25 44 ALA B C 1
ATOM 1450 O O . ALA B 1 44 ? 0.507 -1.415 11.359 1 97.25 44 ALA B O 1
ATOM 1451 N N . GLU B 1 45 ? -1.421 -0.269 11.227 1 98.5 45 GLU B N 1
ATOM 1452 C CA . GLU B 1 45 ? -0.991 0.712 12.219 1 98.5 45 GLU B CA 1
ATOM 1453 C C . GLU B 1 45 ? -0.676 0.046 13.555 1 98.5 45 GLU B C 1
ATOM 1455 O O . GLU B 1 45 ? 0.338 0.352 14.18 1 98.5 45 GLU B O 1
ATOM 1460 N N . THR B 1 46 ? -1.562 -0.787 14 1 98.12 46 THR B N 1
ATOM 1461 C CA . THR B 1 46 ? -1.396 -1.476 15.281 1 98.12 46 THR B CA 1
ATOM 1462 C C . THR B 1 46 ? -0.099 -2.279 15.297 1 98.12 46 THR B C 1
ATOM 1464 O O . THR B 1 46 ? 0.674 -2.199 16.25 1 98.12 46 THR B O 1
ATOM 1467 N N . GLU B 1 47 ? 0.131 -3.027 14.219 1 95.62 47 GLU B N 1
ATOM 1468 C CA . GLU B 1 47 ? 1.355 -3.82 14.148 1 95.62 47 GLU B CA 1
ATOM 1469 C C . GLU B 1 47 ? 2.592 -2.928 14.148 1 95.62 47 GLU B C 1
ATOM 1471 O O . GLU B 1 47 ? 3.582 -3.23 14.82 1 95.62 47 GLU B O 1
ATOM 1476 N N . LEU B 1 48 ? 2.537 -1.882 13.422 1 95.88 48 LEU B N 1
ATOM 1477 C CA . LEU B 1 48 ? 3.672 -0.973 13.305 1 95.88 48 LEU B CA 1
ATOM 1478 C C . LEU B 1 48 ? 4.035 -0.377 14.664 1 95.88 48 LEU B C 1
ATOM 1480 O O . LEU B 1 48 ? 5.207 -0.374 15.047 1 95.88 48 LEU B O 1
ATOM 1484 N N . LEU B 1 49 ? 3.057 0.118 15.367 1 95.5 49 LEU B N 1
ATOM 1485 C CA . LEU B 1 49 ? 3.324 0.781 16.641 1 95.5 49 LEU B CA 1
ATOM 1486 C C . LEU B 1 49 ? 3.801 -0.222 17.688 1 95.5 49 LEU B C 1
ATOM 1488 O O . LEU B 1 49 ? 4.586 0.125 18.562 1 95.5 49 LEU B O 1
ATOM 1492 N N . THR B 1 50 ? 3.34 -1.491 17.594 1 94.69 50 THR B N 1
ATOM 1493 C CA . THR B 1 50 ? 3.754 -2.539 18.516 1 94.69 50 THR B CA 1
ATOM 1494 C C . THR B 1 50 ? 5.195 -2.965 18.25 1 94.69 50 THR B C 1
ATOM 1496 O O . THR B 1 50 ? 5.984 -3.139 19.172 1 94.69 50 THR B O 1
ATOM 1499 N N . LYS B 1 51 ? 5.57 -3.027 17.016 1 90.62 51 LYS B N 1
ATOM 1500 C CA . LYS B 1 51 ? 6.867 -3.586 16.625 1 90.62 51 LYS B CA 1
ATOM 1501 C C . LYS B 1 51 ? 7.934 -2.498 16.562 1 90.62 51 LYS B C 1
ATOM 1503 O O . LYS B 1 51 ? 9.125 -2.783 16.703 1 90.62 51 LYS B O 1
ATOM 1508 N N . PHE B 1 52 ? 7.492 -1.282 16.375 1 91.56 52 PHE B N 1
ATOM 1509 C CA . PHE B 1 52 ? 8.398 -0.141 16.312 1 91.56 52 PHE B CA 1
ATOM 1510 C C . PHE B 1 52 ? 7.98 0.943 17.297 1 91.56 52 PHE B C 1
ATOM 1512 O O . PHE B 1 52 ? 7.699 2.076 16.906 1 91.56 52 PHE B O 1
ATOM 1519 N N . PRO B 1 53 ? 8.039 0.653 18.562 1 92.19 53 PRO B N 1
ATOM 1520 C CA . PRO B 1 53 ? 7.512 1.606 19.547 1 92.19 53 PRO B CA 1
ATOM 1521 C C . PRO B 1 53 ? 8.289 2.92 19.562 1 92.19 53 PRO B C 1
ATOM 1523 O O . PRO B 1 53 ? 7.73 3.969 19.891 1 92.19 53 PRO B O 1
ATOM 1526 N N . HIS B 1 54 ? 9.516 2.943 19.125 1 91.69 54 HIS B N 1
ATOM 1527 C CA . HIS B 1 54 ? 10.32 4.156 19.203 1 91.69 54 HIS B CA 1
ATOM 1528 C C . HIS B 1 54 ? 10.695 4.668 17.828 1 91.69 54 HIS B C 1
ATOM 1530 O O . HIS B 1 54 ? 11.414 5.664 17.703 1 91.69 54 HIS B O 1
ATOM 1536 N N . GLY B 1 55 ? 10.195 4.004 16.797 1 94.31 55 GLY B N 1
ATOM 1537 C CA . GLY B 1 55 ? 10.609 4.379 15.445 1 94.31 55 GLY B CA 1
ATOM 1538 C C . GLY B 1 55 ? 9.484 4.27 14.43 1 94.31 55 GLY B C 1
ATOM 1539 O O . GLY B 1 55 ? 9.688 4.562 13.242 1 94.31 55 GLY B O 1
ATOM 1540 N N . GLY B 1 56 ? 8.281 3.852 14.93 1 97.12 56 GLY B N 1
ATOM 1541 C CA . GLY B 1 56 ? 7.145 3.762 14.031 1 97.12 56 GLY B CA 1
ATOM 1542 C C . GLY B 1 56 ? 6.426 5.086 13.844 1 97.12 56 GLY B C 1
ATOM 1543 O O . GLY B 1 56 ? 6.121 5.773 14.82 1 97.12 56 GLY B O 1
ATOM 1544 N N . ILE B 1 57 ? 6.23 5.512 12.539 1 98.81 57 ILE B N 1
ATOM 1545 C CA . ILE B 1 57 ? 5.523 6.746 12.211 1 98.81 57 ILE B CA 1
ATOM 1546 C C . ILE B 1 57 ? 4.363 6.441 11.273 1 98.81 57 ILE B C 1
ATOM 1548 O O . ILE B 1 57 ? 4.531 5.738 10.273 1 98.81 57 ILE B O 1
ATOM 1552 N N . ILE B 1 58 ? 3.246 6.887 11.688 1 98.94 58 ILE B N 1
ATOM 1553 C CA . ILE B 1 58 ? 2.039 6.738 10.883 1 98.94 58 ILE B CA 1
ATOM 1554 C C . ILE B 1 58 ? 1.578 8.109 10.383 1 98.94 58 ILE B C 1
ATOM 1556 O O . ILE B 1 58 ? 1.276 8.992 11.188 1 98.94 58 ILE B O 1
ATOM 1560 N N . LEU B 1 59 ? 1.578 8.297 9.039 1 98.94 59 LEU B N 1
ATOM 1561 C CA . LEU B 1 59 ? 0.998 9.5 8.453 1 98.94 59 LEU B CA 1
ATOM 1562 C C . LEU B 1 59 ? -0.465 9.266 8.086 1 98.94 59 LEU B C 1
ATOM 1564 O O . LEU B 1 59 ? -0.799 8.281 7.43 1 98.94 59 LEU B O 1
ATOM 1568 N N . ARG B 1 60 ? -1.327 10.141 8.547 1 98.69 60 ARG B N 1
ATOM 1569 C CA . ARG B 1 60 ? -2.748 10.07 8.219 1 98.69 60 ARG B CA 1
ATOM 1570 C C . ARG B 1 60 ? -3.176 11.266 7.375 1 98.69 60 ARG B C 1
ATOM 1572 O O . ARG B 1 60 ? -3.904 12.133 7.848 1 98.69 60 ARG B O 1
ATOM 1579 N N . PRO B 1 61 ? -2.801 11.297 6.109 1 98.62 61 PRO B N 1
ATOM 1580 C CA . PRO B 1 61 ? -3.271 12.359 5.219 1 98.62 61 PRO B CA 1
ATOM 1581 C C . PRO B 1 61 ? -4.762 12.25 4.91 1 98.62 61 PRO B C 1
ATOM 1583 O O . PRO B 1 61 ? -5.344 11.164 5.027 1 98.62 61 PRO B O 1
ATOM 1586 N N . GLY B 1 62 ? -5.332 13.445 4.574 1 96.25 62 GLY B N 1
ATOM 1587 C CA . GLY B 1 62 ? -6.598 13.422 3.861 1 96.25 62 GLY B CA 1
ATOM 1588 C C . GLY B 1 62 ? -6.449 13.07 2.393 1 96.25 62 GLY B C 1
ATOM 1589 O O . GLY B 1 62 ? -5.543 12.328 2.014 1 96.25 62 GLY B O 1
ATOM 1590 N N . PHE B 1 63 ? -7.328 13.555 1.64 1 96.38 63 PHE B N 1
ATOM 1591 C CA . PHE B 1 63 ? -7.188 13.383 0.199 1 96.38 63 PHE B CA 1
ATOM 1592 C C . PHE B 1 63 ? -5.863 13.953 -0.286 1 96.38 63 PHE B C 1
ATOM 1594 O O . PHE B 1 63 ? -5.52 15.094 0.035 1 96.38 63 PHE B O 1
ATOM 1601 N N . ILE B 1 64 ? -5.098 13.148 -0.958 1 98.44 64 ILE B N 1
ATOM 1602 C CA . ILE B 1 64 ? -3.814 13.586 -1.504 1 98.44 64 ILE B CA 1
ATOM 1603 C C . ILE B 1 64 ? -4.004 14.07 -2.939 1 98.44 64 ILE B C 1
ATOM 1605 O O . ILE B 1 64 ? -4.582 13.359 -3.77 1 98.44 64 ILE B O 1
ATOM 1609 N N . TYR B 1 65 ? -3.523 15.273 -3.15 1 98.38 65 TYR B N 1
ATOM 1610 C CA . TYR B 1 65 ? -3.68 15.789 -4.504 1 98.38 65 TYR B CA 1
ATOM 1611 C C . TYR B 1 65 ? -2.326 16.125 -5.121 1 98.38 65 TYR B C 1
ATOM 1613 O O . TYR B 1 65 ? -1.346 16.328 -4.402 1 98.38 65 TYR B O 1
ATOM 1621 N N . GLY B 1 66 ? -2.158 16.094 -6.23 1 97.31 66 GLY B N 1
ATOM 1622 C CA . GLY B 1 66 ? -1.083 16.391 -7.16 1 97.31 66 GLY B CA 1
ATOM 1623 C C . GLY B 1 66 ? -1.49 16.25 -8.617 1 97.31 66 GLY B C 1
ATOM 1624 O O . GLY B 1 66 ? -2.648 16.469 -8.969 1 97.31 66 GLY B O 1
ATOM 1625 N N . THR B 1 67 ? -0.506 16.047 -9.477 1 95.5 67 THR B N 1
ATOM 1626 C CA . THR B 1 67 ? -0.812 15.734 -10.867 1 95.5 67 THR B CA 1
ATOM 1627 C C . THR B 1 67 ? -0.83 14.227 -11.086 1 95.5 67 THR B C 1
ATOM 1629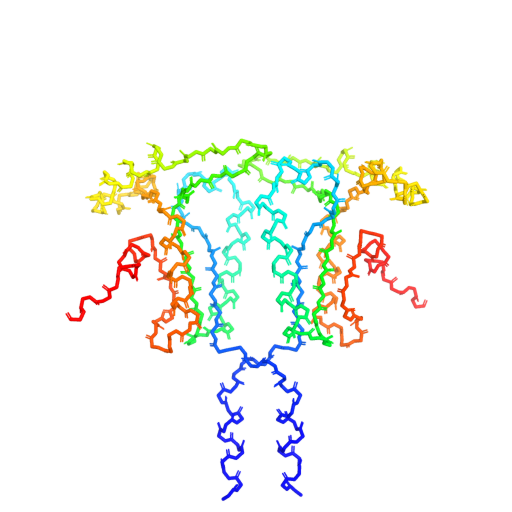 O O . THR B 1 67 ? 0.177 13.547 -10.867 1 95.5 67 THR B O 1
ATOM 1632 N N . ARG B 1 68 ? -2.023 13.727 -11.406 1 91.69 68 ARG B N 1
ATOM 1633 C CA . ARG B 1 68 ? -2.166 12.297 -11.664 1 91.69 68 ARG B CA 1
ATOM 1634 C C . ARG B 1 68 ? -1.963 11.984 -13.148 1 91.69 68 ARG B C 1
ATOM 1636 O O . ARG B 1 68 ? -2.459 12.711 -14.008 1 91.69 68 ARG B O 1
ATOM 1643 N N . SER B 1 69 ? -1.121 11.055 -13.406 1 88.12 69 SER B N 1
ATOM 1644 C CA . SER B 1 69 ? -0.948 10.594 -14.781 1 88.12 69 SER B CA 1
ATOM 1645 C C . SER B 1 69 ? -1.86 9.414 -15.086 1 88.12 69 SER B C 1
ATOM 1647 O O . SER B 1 69 ? -1.796 8.383 -14.422 1 88.12 69 SER B O 1
ATOM 1649 N N . VAL B 1 70 ? -2.771 9.594 -16.047 1 85.12 70 VAL B N 1
ATOM 1650 C CA . VAL B 1 70 ? -3.66 8.547 -16.531 1 85.12 70 VAL B CA 1
ATOM 1651 C C . VAL B 1 70 ? -3.482 8.367 -18.031 1 85.12 70 VAL B C 1
ATOM 1653 O O . VAL B 1 70 ? -3.936 9.203 -18.812 1 85.12 70 VAL B O 1
ATOM 1656 N N . GLY B 1 71 ? -2.801 7.27 -18.406 1 82.56 71 GLY B N 1
ATOM 1657 C CA . GLY B 1 71 ? -2.406 7.176 -19.812 1 82.56 71 GLY B CA 1
ATOM 1658 C C . GLY B 1 71 ? -1.523 8.32 -20.266 1 82.56 71 GLY B C 1
ATOM 1659 O O . GLY B 1 71 ? -0.507 8.617 -19.625 1 82.56 71 GLY B O 1
ATOM 1660 N N . SER B 1 72 ? -2.018 8.93 -21.297 1 84.44 72 SER B N 1
ATOM 1661 C CA . SER B 1 72 ? -1.255 10.07 -21.797 1 84.44 72 SER B CA 1
ATOM 1662 C C . SER B 1 72 ? -1.724 11.375 -21.172 1 84.44 72 SER B C 1
ATOM 1664 O O . SER B 1 72 ? -1.124 12.43 -21.391 1 84.44 72 SER B O 1
ATOM 1666 N N . ALA B 1 73 ? -2.766 11.297 -20.391 1 90.75 73 ALA B N 1
ATOM 1667 C CA . ALA B 1 73 ? -3.355 12.508 -19.828 1 90.75 73 ALA B CA 1
ATOM 1668 C C . ALA B 1 73 ? -2.793 12.805 -18.453 1 90.75 73 ALA B C 1
ATOM 1670 O O . ALA B 1 73 ? -2.547 11.891 -17.656 1 90.75 73 ALA B O 1
ATOM 1671 N N . LYS B 1 74 ? -2.518 14.031 -18.219 1 93.19 74 LYS B N 1
ATOM 1672 C CA . LYS B 1 74 ? -2.162 14.547 -16.891 1 93.19 74 LYS B CA 1
ATOM 1673 C C . LYS B 1 74 ? -3.33 15.297 -16.266 1 93.19 74 LYS B C 1
ATOM 1675 O O . LYS B 1 74 ? -3.836 16.266 -16.828 1 93.19 74 LYS B O 1
ATOM 1680 N N . ILE B 1 75 ? -3.799 14.797 -15.117 1 94.19 75 ILE B N 1
ATOM 1681 C CA . ILE B 1 75 ? -4.941 15.391 -14.438 1 94.19 75 ILE B CA 1
ATOM 1682 C C . ILE B 1 75 ? -4.461 16.188 -13.227 1 94.19 75 ILE B C 1
ATOM 1684 O O . ILE B 1 75 ? -4.02 15.609 -12.234 1 94.19 75 ILE B O 1
ATOM 1688 N N . PRO B 1 76 ? -4.469 17.484 -13.305 1 96.88 76 PRO B N 1
ATOM 1689 C CA . PRO B 1 76 ? -4.035 18.312 -12.172 1 96.88 76 PRO B CA 1
ATOM 1690 C C . PRO B 1 76 ? -5.074 18.375 -11.055 1 96.88 76 PRO B C 1
ATOM 1692 O O . PRO B 1 76 ? -5.926 19.281 -11.047 1 96.88 76 PRO B O 1
ATOM 1695 N N . LEU B 1 77 ? -4.961 17.578 -10.07 1 97.56 77 LEU B N 1
ATOM 1696 C CA . LEU B 1 77 ? -5.926 17.516 -8.984 1 97.56 77 LEU B CA 1
ATOM 1697 C C . LEU B 1 77 ? -5.766 18.703 -8.047 1 97.56 77 LEU B C 1
ATOM 1699 O O . LEU B 1 77 ? -6.645 18.969 -7.223 1 97.56 77 LEU B O 1
ATOM 1703 N N . GLY B 1 78 ? -4.664 19.359 -8.195 1 98 78 GLY B N 1
ATOM 1704 C CA . GLY B 1 78 ? -4.418 20.547 -7.398 1 98 78 GLY B CA 1
ATOM 1705 C C . GLY B 1 78 ? -5.43 21.656 -7.652 1 98 78 GLY B C 1
ATOM 1706 O O . GLY B 1 78 ? -5.594 22.547 -6.824 1 98 78 GLY B O 1
ATOM 1707 N N . VAL B 1 79 ? -6.059 21.672 -8.812 1 98.12 79 VAL B N 1
ATOM 1708 C CA . VAL 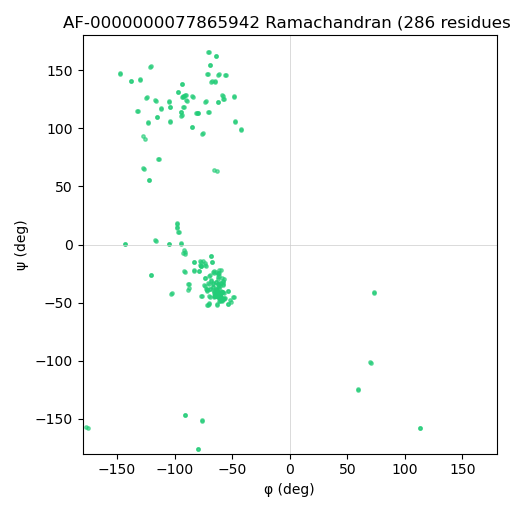B 1 79 ? -7.047 22.688 -9.148 1 98.12 79 VAL B CA 1
ATOM 1709 C C . VAL B 1 79 ? -8.172 22.672 -8.117 1 98.12 79 VAL B C 1
ATOM 1711 O O . VAL B 1 79 ? -8.719 23.719 -7.773 1 98.12 79 VAL B O 1
ATOM 1714 N N . ILE B 1 80 ? -8.453 21.469 -7.586 1 98 80 ILE B N 1
ATOM 1715 C CA . ILE B 1 80 ? -9.5 21.328 -6.574 1 98 80 ILE B CA 1
ATOM 1716 C C . ILE B 1 80 ? -8.859 21.203 -5.191 1 98 80 ILE B C 1
ATOM 1718 O O . ILE B 1 80 ? -9.273 21.875 -4.242 1 98 80 ILE B O 1
ATOM 1722 N N . GLY B 1 81 ? -7.809 20.438 -5.129 1 98.19 81 GLY B N 1
ATOM 1723 C CA . GLY B 1 81 ? -7.199 20.109 -3.85 1 98.19 81 GLY B CA 1
ATOM 1724 C C . GLY B 1 81 ? -6.586 21.312 -3.154 1 98.19 81 GLY B C 1
ATOM 1725 O O . GLY B 1 81 ? -6.703 21.453 -1.936 1 98.19 81 GLY B O 1
ATOM 1726 N N . SER B 1 82 ? -5.945 22.172 -3.902 1 98.12 82 SER B N 1
ATOM 1727 C CA . SER B 1 82 ? -5.207 23.266 -3.289 1 98.12 82 SER B CA 1
ATOM 1728 C C . SER B 1 82 ? -6.152 24.297 -2.666 1 98.12 82 SER B C 1
ATOM 1730 O O . SER B 1 82 ? -5.988 24.672 -1.505 1 98.12 82 SER B O 1
ATOM 1732 N N . PRO B 1 83 ? -7.184 24.797 -3.391 1 97.88 83 PRO B N 1
ATOM 1733 C CA . PRO B 1 83 ? -8.109 25.734 -2.748 1 97.88 83 PRO B CA 1
ATOM 17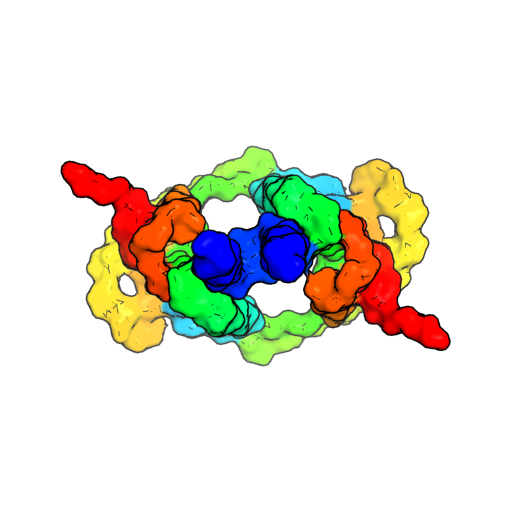34 C C . PRO B 1 83 ? -8.844 25.125 -1.563 1 97.88 83 PRO B C 1
ATOM 1736 O O . PRO B 1 83 ? -9.078 25.797 -0.556 1 97.88 83 PRO B O 1
ATOM 1739 N N . LEU B 1 84 ? -9.203 23.859 -1.659 1 97.56 84 LEU B N 1
ATOM 1740 C CA . LEU B 1 84 ? 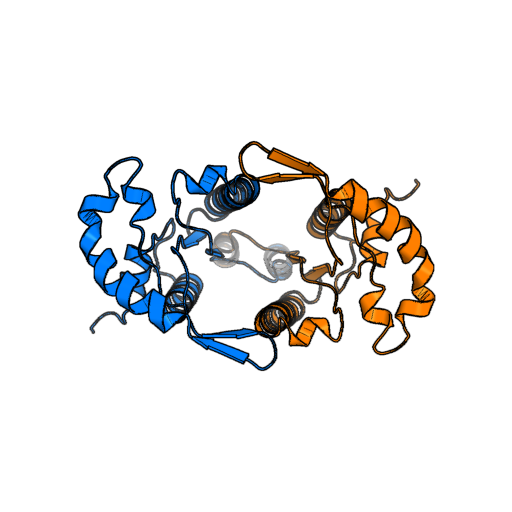-9.867 23.188 -0.55 1 97.56 84 LEU B CA 1
ATOM 1741 C C . LEU B 1 84 ? -8.938 23.094 0.659 1 97.56 84 LEU B C 1
ATOM 1743 O O . LEU B 1 84 ? -9.383 23.266 1.797 1 97.56 84 LEU B O 1
ATOM 1747 N N . GLU B 1 85 ? -7.68 22.734 0.396 1 97.81 85 GLU B N 1
ATOM 1748 C CA . GLU B 1 85 ? -6.699 22.719 1.477 1 97.81 85 GLU B CA 1
ATOM 1749 C C . GLU B 1 85 ? -6.609 24.078 2.156 1 97.81 85 GLU B C 1
ATOM 1751 O O . GLU B 1 85 ? -6.605 24.172 3.387 1 97.81 85 GLU B O 1
ATOM 1756 N N . MET B 1 86 ? -6.539 25.156 1.351 1 96.62 86 MET B N 1
ATOM 1757 C CA . MET B 1 86 ? -6.414 26.516 1.874 1 96.62 86 MET B CA 1
ATOM 1758 C C . MET B 1 86 ? -7.586 26.859 2.783 1 96.62 86 MET B C 1
ATOM 1760 O O . MET B 1 86 ? -7.402 27.453 3.846 1 96.62 86 MET B O 1
ATOM 1764 N N . VAL B 1 87 ? -8.727 26.469 2.424 1 95.75 87 VAL B N 1
ATOM 1765 C CA . VAL B 1 87 ? -9.93 26.812 3.174 1 95.75 87 VAL B CA 1
ATOM 1766 C C . VAL B 1 87 ? -10.023 25.938 4.422 1 95.75 87 VAL B C 1
ATOM 1768 O O . VAL B 1 87 ? -10.234 26.438 5.527 1 95.75 87 VAL B O 1
ATOM 1771 N N . LEU B 1 88 ? -9.781 24.703 4.281 1 95.25 88 LEU B N 1
ATOM 1772 C CA . LEU B 1 88 ? -10.07 23.75 5.352 1 95.25 88 LEU B CA 1
ATOM 1773 C C . LEU B 1 88 ? -8.945 23.719 6.379 1 95.25 88 LEU B C 1
ATOM 1775 O O . LEU B 1 88 ? -9.133 23.25 7.5 1 95.25 88 LEU B O 1
ATOM 1779 N N . GLN B 1 89 ? -7.75 24.156 5.953 1 92.94 89 GLN B N 1
ATOM 1780 C CA . GLN B 1 89 ? -6.656 24.156 6.918 1 92.94 89 GLN B CA 1
ATOM 1781 C C . GLN B 1 89 ? -6.969 25.062 8.102 1 92.94 89 GLN B C 1
ATOM 1783 O O . GLN B 1 89 ? -6.414 24.875 9.188 1 92.94 89 GLN B O 1
ATOM 1788 N N . HIS B 1 90 ? -7.852 25.984 7.906 1 90.31 90 HIS B N 1
ATOM 1789 C CA . HIS B 1 90 ? -8.227 26.922 8.961 1 90.31 90 HIS B CA 1
ATOM 1790 C C . HIS B 1 90 ? -9.453 26.438 9.719 1 90.31 90 HIS B C 1
ATOM 1792 O O . HIS B 1 90 ? -9.891 27.078 10.68 1 90.31 90 HIS B O 1
ATOM 1798 N N . ALA B 1 91 ? -9.93 25.312 9.352 1 88.06 91 ALA B N 1
ATOM 1799 C CA . ALA B 1 91 ? -11.141 24.797 9.984 1 88.06 91 ALA B CA 1
ATOM 1800 C C . ALA B 1 91 ? -10.797 23.797 11.078 1 88.06 91 ALA B C 1
ATOM 1802 O O . ALA B 1 91 ? -11.664 23.031 11.523 1 88.06 91 ALA B O 1
ATOM 1803 N N . LYS B 1 92 ? -9.602 23.766 11.469 1 84.38 92 LYS B N 1
ATOM 1804 C CA . LYS B 1 92 ? -9.125 22.781 12.445 1 84.38 92 LYS B CA 1
ATOM 1805 C C . LYS B 1 92 ? -9.992 22.797 13.703 1 84.38 92 LYS B C 1
ATOM 1807 O O . LYS B 1 92 ? -10.352 21.734 14.219 1 84.38 92 LYS B O 1
ATOM 1812 N N . PRO B 1 93 ? -10.438 23.938 14.219 1 83.94 93 PRO B N 1
ATOM 1813 C CA . PRO B 1 93 ? -11.273 23.906 15.422 1 83.94 93 PRO B CA 1
ATOM 1814 C C . PRO B 1 93 ? -12.578 23.141 15.211 1 83.94 93 PRO B C 1
ATOM 1816 O O . PRO B 1 93 ? -13.133 22.578 16.156 1 83.94 93 PRO B O 1
ATOM 1819 N N . LEU B 1 94 ? -13.023 23.125 13.961 1 84.44 94 LEU B N 1
ATOM 1820 C CA . LEU B 1 94 ? -14.281 22.453 13.648 1 84.44 94 LEU B CA 1
ATOM 1821 C C . LEU B 1 94 ? -14.062 20.953 13.461 1 84.44 94 LEU B C 1
ATOM 1823 O O . LEU B 1 94 ? -15.023 20.172 13.477 1 84.44 94 LEU B O 1
ATOM 1827 N N . SER B 1 95 ? -12.82 20.641 13.305 1 78.5 95 SER B N 1
ATOM 1828 C CA . SER B 1 95 ? -12.492 19.25 13.031 1 78.5 95 SER B CA 1
ATOM 1829 C C . SER B 1 95 ? -12.766 18.359 14.25 1 78.5 95 SER B C 1
ATOM 1831 O O . SER B 1 95 ? -12.852 17.141 14.125 1 78.5 95 SER B O 1
ATOM 1833 N N . GLN B 1 96 ? -13.039 19.016 15.344 1 78.19 96 GLN B N 1
ATOM 1834 C CA . GLN B 1 96 ? -13.273 18.266 16.578 1 78.19 96 GLN B CA 1
ATOM 1835 C C . GLN B 1 96 ? -14.758 17.969 16.766 1 78.19 96 GLN B C 1
ATOM 1837 O O . GLN B 1 96 ? -15.141 17.25 17.688 1 78.19 96 GLN B O 1
ATOM 1842 N N . ILE B 1 97 ? -15.609 18.562 15.891 1 83.5 97 ILE B N 1
ATOM 1843 C CA . ILE B 1 97 ? -17.047 18.312 15.969 1 83.5 97 ILE B CA 1
ATOM 1844 C C . ILE B 1 97 ? -17.344 16.891 15.469 1 83.5 97 ILE B C 1
ATOM 1846 O O . ILE B 1 97 ? -17.047 16.562 14.312 1 83.5 97 ILE B O 1
ATOM 1850 N N . PRO B 1 98 ? -17.984 16.141 16.359 1 80.31 98 PRO B N 1
ATOM 1851 C CA . PRO B 1 98 ? -18.281 14.773 15.945 1 80.31 98 PRO B CA 1
ATOM 1852 C C . PRO B 1 98 ? -19.078 14.711 14.641 1 80.31 98 PRO B C 1
ATOM 1854 O O . PRO B 1 98 ? -19.859 15.625 14.344 1 80.31 98 PRO B O 1
ATOM 1857 N N . LEU B 1 99 ? -18.906 13.758 13.805 1 79.19 99 LEU B N 1
ATOM 1858 C CA . LEU B 1 99 ? -19.578 13.445 12.555 1 79.19 99 LEU B CA 1
ATOM 1859 C C . LEU B 1 99 ? -19.172 14.422 11.453 1 79.19 99 LEU B C 1
ATOM 1861 O O . LEU B 1 99 ? -18.922 14.008 10.32 1 79.19 99 LEU B O 1
ATOM 1865 N N . VAL B 1 100 ? -19.078 15.766 11.805 1 84.81 100 VAL B N 1
ATOM 1866 C CA . VAL B 1 100 ? -18.75 16.781 10.805 1 84.81 100 VAL B CA 1
ATOM 1867 C C . VAL B 1 100 ? -17.234 16.938 10.688 1 84.81 100 VAL B C 1
ATOM 1869 O O . VAL B 1 100 ? -16.703 17.109 9.586 1 84.81 100 VAL B O 1
ATOM 1872 N N . GLY B 1 101 ? -16.594 16.844 11.797 1 88.25 101 GLY B N 1
ATOM 1873 C CA . GLY B 1 101 ? -15.156 17.094 11.883 1 88.25 101 GLY B CA 1
ATOM 1874 C C . GLY B 1 101 ? -14.352 16.266 10.906 1 88.25 101 GLY B C 1
ATOM 1875 O O . GLY B 1 101 ? -13.57 16.797 10.125 1 88.25 101 GLY B O 1
ATOM 1876 N N . PRO B 1 102 ? -14.594 15.062 10.93 1 88.75 102 PRO B N 1
ATOM 1877 C CA . PRO B 1 102 ? -13.828 14.188 10.039 1 88.75 102 PRO B CA 1
ATOM 1878 C C . PRO B 1 102 ? -13.977 14.57 8.57 1 88.75 102 PRO B C 1
ATOM 1880 O O . PRO B 1 102 ? -13.039 14.414 7.785 1 88.75 102 PRO B O 1
ATOM 1883 N N . LEU B 1 103 ? -15.07 15.125 8.219 1 89.19 103 LEU B N 1
ATOM 1884 C CA . LEU B 1 103 ? -15.32 15.492 6.828 1 89.19 103 LEU B CA 1
ATOM 1885 C C . LEU B 1 103 ? -14.586 16.781 6.461 1 89.19 103 LEU B C 1
ATOM 1887 O O . LEU B 1 103 ? -14.438 17.094 5.281 1 89.19 103 LEU B O 1
ATOM 1891 N N . LEU B 1 104 ? -14.133 17.453 7.465 1 92.44 104 LEU B N 1
ATOM 1892 C CA . LEU B 1 104 ? -13.469 18.734 7.234 1 92.44 104 LEU B CA 1
ATOM 1893 C C . LEU B 1 104 ? -11.953 18.562 7.199 1 92.44 104 LEU B C 1
ATOM 1895 O O . LEU B 1 104 ? -11.211 19.547 7.184 1 92.44 104 LEU B O 1
ATOM 1899 N N . THR B 1 105 ? -11.484 17.297 7.152 1 94.75 105 THR B N 1
ATOM 1900 C CA . THR B 1 105 ? -10.055 17.047 7 1 94.75 105 THR B CA 1
ATOM 1901 C C . THR B 1 105 ? -9.555 17.609 5.672 1 94.75 105 THR B C 1
ATOM 1903 O O . THR B 1 105 ? -10.062 17.25 4.609 1 94.75 105 THR B O 1
ATOM 1906 N N . PRO B 1 106 ? -8.578 18.484 5.68 1 96.62 106 PRO B N 1
ATOM 1907 C CA . PRO B 1 106 ? -8.125 19.078 4.422 1 96.62 106 PRO B CA 1
ATOM 1908 C C . PRO B 1 106 ? -7.363 18.094 3.541 1 96.62 106 PRO B C 1
ATOM 1910 O O . PRO B 1 106 ? -6.684 17.203 4.055 1 96.62 106 PRO B O 1
ATOM 1913 N N . PRO B 1 107 ? -7.559 18.312 2.221 1 97.88 107 PRO B N 1
ATOM 1914 C CA . PRO B 1 107 ? -6.598 17.625 1.353 1 97.88 107 PRO B CA 1
ATOM 1915 C C . PRO B 1 107 ? -5.168 18.125 1.548 1 97.88 107 PRO B C 1
ATOM 1917 O O . PRO B 1 107 ? -4.945 19.141 2.201 1 97.88 107 PRO B O 1
ATOM 1920 N N . VAL B 1 108 ? -4.277 17.359 1.111 1 98.75 108 VAL B N 1
ATOM 1921 C CA . VAL B 1 108 ? -2.871 17.719 1.275 1 98.75 108 VAL B CA 1
ATOM 1922 C C . VAL B 1 108 ? -2.104 17.406 -0.008 1 98.75 108 VAL B C 1
ATOM 1924 O O . VAL B 1 108 ? -2.391 16.422 -0.684 1 98.75 108 VAL B O 1
ATOM 1927 N N . ASN B 1 109 ? -1.192 18.281 -0.348 1 98.75 109 ASN B N 1
ATOM 1928 C CA . ASN B 1 109 ? -0.365 18.094 -1.534 1 98.75 109 ASN B CA 1
ATOM 1929 C C . ASN B 1 109 ? 0.534 16.875 -1.396 1 98.75 109 ASN B C 1
ATOM 1931 O O . ASN B 1 109 ? 1.125 16.641 -0.338 1 98.75 109 ASN B O 1
ATOM 1935 N N . VAL B 1 110 ? 0.697 16.109 -2.484 1 98.25 110 VAL B N 1
ATOM 1936 C CA . VAL B 1 110 ? 1.484 14.891 -2.506 1 98.25 110 VAL B CA 1
ATOM 1937 C C . VAL B 1 110 ? 2.932 15.195 -2.131 1 98.25 110 VAL B C 1
ATOM 1939 O O . VAL B 1 110 ? 3.6 14.383 -1.487 1 98.25 110 VAL B O 1
ATOM 1942 N N . THR B 1 111 ? 3.422 16.344 -2.482 1 98.19 111 THR B N 1
ATOM 1943 C CA . THR B 1 111 ? 4.801 16.703 -2.176 1 98.19 111 THR B CA 1
ATOM 1944 C C . THR B 1 111 ? 4.996 16.859 -0.67 1 98.19 111 THR B C 1
ATOM 1946 O O . THR B 1 111 ? 6.051 16.516 -0.134 1 98.19 111 THR B O 1
ATOM 1949 N N . ALA B 1 112 ? 4.023 17.375 -0.017 1 98.62 112 ALA B N 1
ATOM 1950 C CA . ALA B 1 112 ? 4.098 17.5 1.437 1 98.62 112 ALA B CA 1
ATOM 1951 C C . ALA B 1 112 ? 4.156 16.125 2.104 1 98.62 112 ALA B C 1
ATOM 1953 O O . ALA B 1 112 ? 4.973 15.898 3 1 98.62 112 ALA B O 1
ATOM 1954 N N . VAL B 1 113 ? 3.334 15.25 1.652 1 98.81 113 VAL B N 1
ATOM 1955 C CA . VAL B 1 113 ? 3.312 13.898 2.201 1 98.81 113 VAL B CA 1
ATOM 1956 C C . VAL B 1 113 ? 4.672 13.234 1.993 1 98.81 113 VAL B C 1
ATOM 1958 O O . VAL B 1 113 ? 5.234 12.656 2.924 1 98.81 113 VAL B O 1
ATOM 1961 N N . ALA B 1 114 ? 5.18 13.367 0.792 1 98.12 114 ALA B N 1
ATOM 1962 C CA . ALA B 1 114 ? 6.465 12.75 0.462 1 98.12 114 ALA B CA 1
ATOM 1963 C C . ALA B 1 114 ? 7.586 13.336 1.316 1 98.12 114 ALA B C 1
ATOM 1965 O O . ALA B 1 114 ? 8.43 12.594 1.832 1 98.12 114 ALA B O 1
ATOM 1966 N N . LYS B 1 115 ? 7.594 14.602 1.479 1 98.44 115 LYS B N 1
ATOM 1967 C CA . LYS B 1 115 ? 8.625 15.266 2.273 1 98.44 115 LYS B CA 1
ATOM 1968 C C . LYS B 1 115 ? 8.594 14.789 3.721 1 98.44 115 LYS B C 1
ATOM 1970 O O . LYS B 1 115 ? 9.641 14.477 4.293 1 98.44 115 LYS B O 1
ATOM 1975 N N . VAL B 1 116 ? 7.461 14.719 4.27 1 98.81 116 VAL B N 1
ATOM 1976 C CA . VAL B 1 116 ? 7.348 14.312 5.668 1 98.81 116 VAL B CA 1
ATOM 1977 C C . VAL B 1 116 ? 7.699 12.836 5.812 1 98.81 116 VAL B C 1
ATOM 1979 O O . VAL B 1 116 ? 8.344 12.438 6.785 1 98.81 116 VAL B O 1
ATOM 1982 N N . ALA B 1 117 ? 7.281 12.047 4.852 1 98.75 117 ALA B N 1
ATOM 1983 C CA . ALA B 1 117 ? 7.641 10.633 4.879 1 98.75 117 ALA B CA 1
ATOM 1984 C C . ALA B 1 117 ? 9.156 10.453 4.871 1 98.75 117 ALA B C 1
ATOM 1986 O O . ALA B 1 117 ? 9.703 9.68 5.664 1 98.75 117 ALA B O 1
ATOM 1987 N N . VAL B 1 118 ? 9.844 11.172 4.012 1 98 118 VAL B N 1
ATOM 1988 C CA . VAL B 1 118 ? 11.297 11.07 3.914 1 98 118 VAL B CA 1
ATOM 1989 C C . VAL B 1 118 ? 11.938 11.578 5.203 1 98 118 VAL B C 1
ATOM 1991 O O . VAL B 1 118 ? 12.836 10.93 5.75 1 98 118 VAL B O 1
ATOM 1994 N N . ARG B 1 119 ? 11.453 12.68 5.676 1 98.25 119 ARG B N 1
ATOM 1995 C CA . ARG B 1 119 ? 11.992 13.219 6.914 1 98.25 119 ARG B CA 1
ATOM 1996 C C . ARG B 1 119 ? 11.812 12.242 8.07 1 98.25 119 ARG B C 1
ATOM 1998 O O . ARG B 1 119 ? 12.75 11.984 8.828 1 98.25 119 ARG B O 1
ATOM 2005 N N . ALA B 1 120 ? 10.633 11.703 8.164 1 98.31 120 ALA B N 1
ATOM 2006 C CA . ALA B 1 120 ? 10.32 10.766 9.234 1 98.31 120 ALA B CA 1
ATOM 2007 C C . ALA B 1 120 ? 11.195 9.516 9.148 1 98.31 120 ALA B C 1
ATOM 2009 O O . ALA B 1 120 ? 11.562 8.938 10.172 1 98.31 120 ALA B O 1
ATOM 2010 N N . ALA B 1 121 ? 11.508 9.141 8 1 96.44 121 ALA B N 1
ATOM 2011 C CA . ALA B 1 121 ? 12.289 7.926 7.793 1 96.44 121 ALA B CA 1
ATOM 2012 C C . ALA B 1 121 ? 13.773 8.172 8.055 1 96.44 121 ALA B C 1
ATOM 2014 O O . ALA B 1 121 ? 14.508 7.246 8.406 1 96.44 121 ALA B O 1
ATOM 2015 N N . THR B 1 122 ? 14.258 9.43 7.965 1 96 122 THR B N 1
ATOM 2016 C CA . THR B 1 122 ? 15.703 9.633 7.91 1 96 122 THR B CA 1
ATOM 2017 C C . THR B 1 122 ? 16.172 10.5 9.078 1 96 122 THR B C 1
ATOM 2019 O O . THR B 1 122 ? 17.359 10.508 9.414 1 96 122 THR B O 1
ATOM 2022 N N . ASP B 1 123 ? 15.297 11.344 9.602 1 96.25 123 ASP B N 1
ATOM 2023 C CA . ASP B 1 123 ? 15.625 12.188 10.742 1 96.25 123 ASP B CA 1
ATOM 2024 C C . ASP B 1 123 ? 15.508 11.406 12.055 1 96.25 123 ASP B C 1
ATOM 2026 O O . ASP B 1 123 ? 14.406 11.062 12.484 1 96.25 123 ASP B O 1
ATOM 2030 N N . PRO B 1 124 ? 16.609 11.18 12.734 1 93 124 PRO B N 1
ATOM 2031 C CA . PRO B 1 124 ? 16.578 10.328 13.922 1 93 124 PRO B CA 1
ATOM 2032 C C . PRO B 1 124 ? 15.797 10.961 15.078 1 93 124 PRO B C 1
ATOM 2034 O O . PRO B 1 124 ? 15.43 10.266 16.031 1 93 124 PRO B O 1
ATOM 2037 N N . VAL B 1 125 ? 15.539 12.234 15 1 95.31 125 VAL B N 1
ATOM 2038 C CA . VAL B 1 125 ? 14.836 12.852 16.125 1 95.31 125 VAL B CA 1
ATOM 2039 C C . VAL B 1 125 ? 13.383 13.117 15.734 1 95.31 125 VAL B C 1
ATOM 2041 O O . VAL B 1 125 ? 12.617 13.68 16.516 1 95.31 125 VAL B O 1
ATOM 2044 N N . PHE B 1 126 ? 12.984 12.781 14.57 1 97.25 126 PHE B N 1
ATOM 2045 C CA . PHE B 1 126 ? 11.57 12.867 14.25 1 97.25 126 PHE B CA 1
ATOM 2046 C C . PHE B 1 126 ? 10.742 12.016 15.211 1 97.25 126 PHE B C 1
ATOM 2048 O O . PHE B 1 126 ? 11.055 10.852 15.438 1 97.25 126 PHE B O 1
ATOM 2055 N N . PRO B 1 127 ? 9.75 12.602 15.805 1 97.06 127 PRO B N 1
ATOM 2056 C CA . PRO B 1 127 ? 9.031 11.859 16.844 1 97.06 127 PRO B CA 1
ATOM 2057 C C . PRO B 1 127 ? 8.258 10.672 16.281 1 97.06 127 PRO B C 1
ATOM 2059 O O . PRO B 1 127 ? 7.668 10.766 15.195 1 97.06 127 PRO B O 1
ATOM 2062 N N . PRO B 1 128 ? 8.266 9.539 17.016 1 97.69 128 PRO B N 1
ATOM 2063 C CA . PRO B 1 128 ? 7.398 8.422 16.625 1 97.69 128 PRO B CA 1
ATOM 2064 C C . PRO B 1 128 ? 5.922 8.711 16.891 1 97.69 128 PRO B C 1
ATOM 2066 O O . PRO B 1 128 ? 5.59 9.656 17.609 1 97.69 128 PRO B O 1
ATOM 2069 N N . GLY B 1 129 ? 5.066 7.895 16.297 1 98.31 129 GLY B N 1
ATOM 2070 C CA . GLY B 1 129 ? 3.641 8.031 16.547 1 98.31 129 GLY B CA 1
ATOM 2071 C C . GLY B 1 129 ? 2.861 8.477 15.32 1 98.31 129 GLY B C 1
ATOM 2072 O O . GLY B 1 129 ? 3.293 8.25 14.188 1 98.31 129 GLY B O 1
ATOM 2073 N N . VAL B 1 130 ? 1.713 9.031 15.562 1 98.69 130 VAL B N 1
ATOM 2074 C CA . VAL B 1 130 ? 0.765 9.383 14.508 1 98.69 130 VAL B CA 1
ATOM 2075 C C . VAL B 1 130 ? 0.922 10.859 14.148 1 98.69 130 VAL B C 1
ATOM 2077 O O . VAL B 1 130 ? 1.01 11.719 15.031 1 98.69 130 VAL B O 1
ATOM 2080 N N . VAL B 1 131 ? 1.013 11.156 12.906 1 98.56 131 VAL B N 1
ATOM 2081 C CA . VAL B 1 131 ? 1.022 12.5 12.352 1 98.56 131 VAL B CA 1
ATOM 2082 C C . VAL B 1 131 ? -0.219 12.719 11.492 1 98.56 131 VAL B C 1
ATOM 2084 O O . VAL B 1 131 ? -0.337 12.133 10.406 1 98.56 131 VAL B O 1
ATOM 2087 N N . ASP B 1 132 ? -1.118 13.547 11.992 1 97.12 132 ASP B N 1
ATOM 2088 C CA . ASP B 1 132 ? -2.324 13.82 11.211 1 97.12 132 ASP B CA 1
ATOM 2089 C C . ASP B 1 132 ? -2.049 14.844 10.109 1 97.12 132 ASP B C 1
ATOM 2091 O O . ASP B 1 132 ? -0.903 15.242 9.898 1 97.12 132 ASP B O 1
ATOM 2095 N N . VAL B 1 133 ? -3.105 15.227 9.398 1 97.56 133 VAL B N 1
ATOM 2096 C CA . VAL B 1 133 ? -2.922 16.062 8.227 1 97.56 133 VAL B CA 1
ATOM 2097 C C . VAL B 1 133 ? -2.34 17.422 8.641 1 97.56 133 VAL B C 1
ATOM 2099 O O . VAL B 1 133 ? -1.536 18 7.914 1 97.56 133 VAL B O 1
ATOM 2102 N N . TYR B 1 134 ? -2.662 17.891 9.773 1 95.94 134 TYR B N 1
ATOM 2103 C CA . TYR B 1 134 ? -2.125 19.172 10.242 1 95.94 134 TYR B CA 1
ATOM 2104 C C . TYR B 1 134 ? -0.649 19.047 10.602 1 95.94 134 TYR B C 1
ATOM 2106 O O . TYR B 1 134 ? 0.142 19.953 10.328 1 95.94 134 TYR B O 1
ATOM 2114 N N . GLY B 1 135 ? -0.345 17.922 11.195 1 97.25 135 GLY B N 1
ATOM 2115 C CA . GLY B 1 135 ? 1.063 17.641 11.422 1 97.25 135 GLY B CA 1
ATOM 2116 C C . GLY B 1 135 ? 1.862 17.531 10.141 1 97.25 135 GLY B C 1
ATOM 2117 O O . GLY B 1 135 ? 2.992 18.016 10.062 1 97.25 135 GLY B O 1
ATOM 2118 N N . ILE B 1 136 ? 1.294 16.891 9.133 1 98.62 136 ILE B N 1
ATOM 2119 C CA . ILE B 1 136 ? 1.961 16.766 7.844 1 98.62 136 ILE B CA 1
ATOM 2120 C C . ILE B 1 136 ? 2.213 18.156 7.258 1 98.62 136 ILE B C 1
ATOM 2122 O O . ILE B 1 136 ? 3.311 18.438 6.77 1 98.62 136 ILE B O 1
ATOM 2126 N N . GLN B 1 137 ? 1.268 18.984 7.34 1 96.94 137 GLN B N 1
ATOM 2127 C CA . GLN B 1 137 ? 1.409 20.344 6.832 1 96.94 137 GLN B CA 1
ATOM 2128 C C . GLN B 1 137 ? 2.475 21.109 7.605 1 96.94 137 GLN B C 1
ATOM 2130 O O . GLN B 1 137 ? 3.287 21.828 7.012 1 96.94 137 GLN B O 1
ATOM 2135 N N . ARG B 1 138 ? 2.531 20.906 8.875 1 96.25 138 ARG B N 1
ATOM 2136 C CA . ARG B 1 138 ? 3.498 21.609 9.727 1 96.25 138 ARG B CA 1
ATOM 2137 C C . ARG B 1 138 ? 4.918 21.109 9.453 1 96.25 138 ARG B C 1
ATOM 2139 O O . ARG B 1 138 ? 5.84 21.922 9.312 1 96.25 138 ARG B O 1
ATOM 2146 N N . TYR B 1 139 ? 5.078 19.828 9.352 1 97.5 139 TYR B N 1
ATOM 2147 C CA . TYR B 1 139 ? 6.406 19.25 9.211 1 97.5 139 TYR B CA 1
ATOM 2148 C C . TYR B 1 139 ? 6.934 19.406 7.793 1 97.5 139 TYR B C 1
ATOM 2150 O O . TYR B 1 139 ? 8.125 19.234 7.539 1 97.5 139 TYR B O 1
ATOM 2158 N N . SER B 1 140 ? 6.031 19.656 6.852 1 96.56 140 SER B N 1
ATOM 2159 C CA . SER B 1 140 ? 6.457 19.75 5.457 1 96.56 140 SER B CA 1
ATOM 2160 C C . SER B 1 140 ? 7.207 21.062 5.203 1 96.56 140 SER B C 1
ATOM 2162 O O . SER B 1 140 ? 7.879 21.203 4.18 1 96.56 140 SER B O 1
ATOM 2164 N N . HIS B 1 141 ? 7.082 22 6.023 1 88.94 141 HIS B N 1
ATOM 2165 C CA . HIS B 1 141 ? 7.777 23.281 5.891 1 88.94 141 HIS B CA 1
ATOM 2166 C C . HIS B 1 141 ? 9.133 23.25 6.586 1 88.94 141 HIS B C 1
ATOM 2168 O O . HIS B 1 141 ? 9.258 22.672 7.676 1 88.94 141 HIS B O 1
ATOM 2174 N N . PRO B 1 142 ? 10.211 23.562 5.762 1 74.81 142 PRO B N 1
ATOM 2175 C CA . PRO B 1 142 ? 11.523 23.594 6.418 1 74.81 142 PRO B CA 1
ATOM 2176 C C . PRO B 1 142 ? 11.508 24.406 7.719 1 74.81 142 PRO B C 1
ATOM 2178 O O . PRO B 1 142 ? 10.781 25.391 7.832 1 74.81 142 PRO B O 1
ATOM 2181 N N . LYS B 1 143 ? 12 23.766 8.852 1 59.91 143 LYS B N 1
ATOM 2182 C CA . LYS B 1 143 ? 12.172 24.531 10.086 1 59.91 143 LYS B CA 1
ATOM 2183 C C . LYS B 1 143 ? 12.883 25.844 9.812 1 59.91 143 LYS B C 1
ATOM 2185 O O . LYS B 1 143 ? 13.859 25.891 9.062 1 59.91 143 LYS B O 1
ATOM 2190 N N . SER B 1 144 ? 12.133 26.969 9.852 1 47.69 144 SER B N 1
ATOM 2191 C CA . SER B 1 144 ? 12.844 28.234 9.836 1 47.69 144 SER B CA 1
ATOM 2192 C C . SER B 1 144 ? 14.07 28.203 10.742 1 47.69 144 SER B C 1
ATOM 2194 O O . SER B 1 144 ? 13.992 27.766 11.891 1 47.69 144 SER B O 1
ATOM 2196 N N . LYS B 1 145 ? 15.234 27.984 10.047 1 43.88 145 LYS B N 1
ATOM 2197 C CA . LYS B 1 145 ? 16.422 28.328 10.82 1 43.88 145 LYS B CA 1
ATOM 2198 C C . LYS B 1 145 ? 16.312 29.75 11.391 1 43.88 145 LYS B C 1
ATOM 2200 O O . LYS B 1 145 ? 15.781 30.641 10.734 1 43.88 145 LYS B O 1
#

Secondary structure (DSSP, 8-state):
--HHHHHHHHS---B---EEEE-----TTHHHHTHHHHHHHHHHHHHHHHH-TTTEEEEE-SSEESEEEETTEEEETHHHHHHHHHHHGGGGGGGGSTTTGGGGPPPEEHHHHHHHHHHHHH-TTSPPEEEEHHHHHHHTS----/--HHHHHHHHS---B---EEEE-----TTHHHHTHHHHHHHHHHHHHHHHH-TTTEEEEE-SSEESEEEETTEEEETHHHHHHHHHHHTT-GGGGGSTTTGGGGPPPEEHHHHHHHHHHHHH-TTSPPEEEEHHHHHHHTS----

Nearest PDB structures (foldseek):
  4lk3-assembly1_A  TM=4.894E-01  e=1.090E-01  Homo sapiens
  4lk3-assembly1_E  TM=4.661E-01  e=4.133E-01  Homo sapiens
  3st7-assembly1_A-2  TM=4.314E-01  e=2.672E+00  Staphylococcus aureus subsp. aureus Mu50
  2zkl-assembly1_A-2  TM=5.124E-01  e=5.203E+00  Staphylococcus aureus
  4wok-assembly1_A  TM=4.710E-01  e=6.354E+00  Brucella ovis ATCC 25840

Sequence (290 aa):
MTDGCQSQKLNCFMCVKRFVYISAADFGVINYLLQGYYEGKRAAETELLTKFPHGGIILRPGFIYGTRSVGSAKIPLGVIGSPLEMVLQHAKPLSQIPLVGPLLTPPVNVTAVAKVAVRAATDPVFPPGVVDVYGIQRYSHPKSKMTDGCQSQKLNCFMCVKRFVYISAADFGVINYLLQGYYEGKRAAETELLTKFPHGGIILRPGFIYGTRSVGSAKIPLGVIGSPLEMVLQHAKPLSQIPLVGPLLTPPVNVTAVAKVAVRAATDPVFPPGVVDVYGIQRYSHPKSK

Foldseek 3Di:
DVVVVVVVVPVPPDDQQADEEEAAQDLDVVCVVVVVRNVVSVVVLVVQCVVRVWHYEYEHAYAEFAWDDDPPDTDHRCVPQVVLQVVLLVVCVVLPPPNVNSNSGGHDYPQLVVQVRVCSRPPSPPGHDYQYNNNSVVVSDPPPD/DVVVVVVVVPVPPDDQQADEEEAAQDLDVVCVVVVVRNVVSVVVLVVQCVVRVWHYEYEHAYAEFAWDDDPPDTDHRCVPQVVLQVVLLVVCVVLPPPNVNSNSGGHDYPQLVVQVRVCSRPPSPPGHDYQYNNNSVVVSDPPPD